Protein AF-A0A2W4LQ44-F1 (afdb_monomer)

Secondary structure (DSSP, 8-state):
-EEETTEEEEEESSSSTTTSEEEEESSSS--SSS--EEEPTT--TTTSSS--EEEEE---TTS-S--EEEEE-SSSS-EEEEEEETTEEEEEEEES-TT--EEEEEEEEETTEEEEEEEES--SSTT---EEEEEEE---TT----PPPEEEEEPPTT-------PPPPPPPPPPEEEEEE---SS-S-S-EEEEEEEE-SSS-GGG-EEEEEETTPPPEEE-SSEEE-SPPSS---EEEEEE-TT--B-SS--

pLDDT: mean 90.64, std 9.93, range [39.31, 98.62]

Solvent-accessible surface area (backbone atoms only — not comparable to full-atom values): 13888 Å² total; per-residue (Å²): 110,52,74,57,97,62,26,34,34,40,54,24,62,58,79,53,73,65,51,30,13,55,24,38,37,51,77,37,63,78,86,63,84,90,60,55,68,41,42,46,52,66,66,38,62,85,84,32,48,43,22,62,25,58,42,79,37,58,35,43,97,89,46,88,58,78,31,35,39,37,37,19,14,66,49,64,31,13,36,32,32,27,22,56,53,96,84,27,36,42,80,25,48,46,31,65,50,69,81,30,23,28,37,16,38,33,69,46,75,55,71,42,25,38,43,34,38,34,20,29,48,52,65,99,53,97,82,43,36,10,33,38,29,41,31,54,35,78,47,36,70,82,34,62,40,75,37,66,77,42,79,76,45,70,40,55,83,83,36,63,51,72,65,53,75,83,75,85,76,75,78,81,73,57,23,42,36,44,72,78,39,68,59,73,95,78,69,89,68,38,59,43,50,38,29,53,53,54,46,44,96,84,40,58,60,93,63,50,46,38,30,35,22,57,70,84,46,73,75,40,83,50,57,72,71,39,75,49,68,82,50,72,95,76,92,81,46,74,36,35,27,20,30,37,84,86,69,36,53,24,90,67,57,60

Structure (mmCIF, N/CA/C/O backbone):
data_AF-A0A2W4LQ44-F1
#
_entry.id   AF-A0A2W4LQ44-F1
#
loop_
_atom_site.group_PDB
_atom_site.id
_atom_site.type_symbol
_atom_site.label_atom_id
_atom_site.label_alt_id
_atom_site.label_comp_id
_atom_site.label_asym_id
_atom_site.label_entity_id
_atom_site.label_seq_id
_atom_site.pdbx_PDB_ins_code
_atom_site.Cartn_x
_atom_site.Cartn_y
_atom_site.Cartn_z
_atom_site.occupancy
_atom_site.B_iso_or_equiv
_atom_site.auth_seq_id
_atom_site.auth_comp_id
_atom_site.auth_asym_id
_atom_site.auth_atom_id
_atom_site.pdbx_PDB_model_num
ATOM 1 N N . MET A 1 1 ? 7.692 -9.698 -9.778 1.00 89.88 1 MET 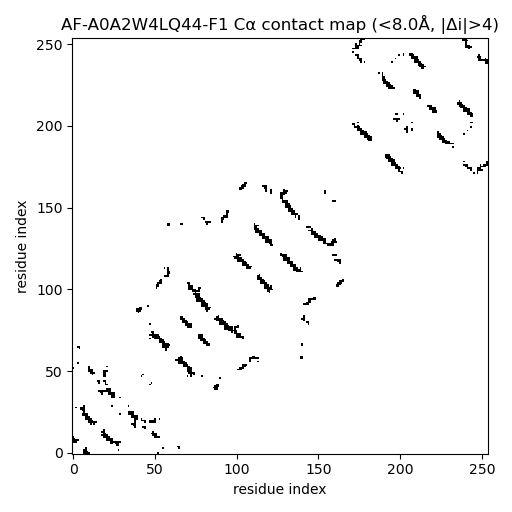A N 1
ATOM 2 C CA . MET A 1 1 ? 6.337 -10.276 -9.923 1.00 89.88 1 MET A CA 1
ATOM 3 C C . MET A 1 1 ? 5.490 -9.735 -8.795 1.00 89.88 1 MET A C 1
ATOM 5 O O . MET A 1 1 ? 5.998 -9.671 -7.683 1.00 89.88 1 MET A O 1
ATOM 9 N N . ALA A 1 2 ? 4.258 -9.336 -9.082 1.00 92.00 2 ALA A N 1
ATOM 10 C CA . ALA A 1 2 ? 3.331 -8.787 -8.099 1.00 92.00 2 ALA A CA 1
ATOM 11 C C . ALA A 1 2 ? 1.887 -8.938 -8.597 1.00 92.00 2 ALA A C 1
ATOM 13 O O . ALA A 1 2 ? 1.669 -9.112 -9.798 1.00 92.00 2 ALA A O 1
ATOM 14 N N . ILE A 1 3 ? 0.926 -8.878 -7.678 1.00 93.56 3 ILE A N 1
ATOM 15 C CA . ILE A 1 3 ? -0.506 -8.879 -7.982 1.00 93.56 3 ILE A CA 1
ATOM 16 C C . ILE A 1 3 ? -1.040 -7.482 -7.687 1.00 93.56 3 ILE A C 1
ATOM 18 O O . ILE A 1 3 ? -0.809 -6.969 -6.596 1.00 93.56 3 ILE A O 1
ATOM 22 N N . PHE A 1 4 ? -1.757 -6.897 -8.640 1.00 92.25 4 PHE A N 1
ATOM 23 C CA . PHE A 1 4 ? -2.451 -5.621 -8.478 1.00 92.25 4 PHE A CA 1
ATOM 24 C C . PHE A 1 4 ? -3.843 -5.748 -9.080 1.00 92.25 4 PHE A C 1
ATOM 26 O O . PHE A 1 4 ? -3.974 -6.329 -10.153 1.00 92.25 4 PHE A O 1
ATOM 33 N N . ASP A 1 5 ? -4.863 -5.266 -8.367 1.00 90.88 5 ASP A N 1
ATOM 34 C CA . ASP A 1 5 ? -6.270 -5.327 -8.795 1.00 90.88 5 ASP A CA 1
ATOM 35 C C . ASP A 1 5 ? -6.693 -6.717 -9.333 1.00 90.88 5 ASP A C 1
ATOM 37 O O . ASP A 1 5 ? -7.271 -6.879 -10.404 1.00 90.88 5 ASP A O 1
ATOM 41 N N . GLY A 1 6 ? -6.281 -7.779 -8.627 1.00 93.06 6 GLY A N 1
ATOM 42 C CA . GLY A 1 6 ? -6.581 -9.164 -9.008 1.00 93.06 6 GLY A CA 1
ATOM 43 C C . GLY A 1 6 ? -5.868 -9.689 -10.266 1.00 93.06 6 GLY A C 1
ATOM 44 O O . GLY A 1 6 ? -6.149 -10.810 -10.681 1.00 93.06 6 GLY A O 1
ATOM 45 N N . GLN A 1 7 ? -4.933 -8.948 -10.864 1.00 96.06 7 GLN A N 1
ATOM 46 C CA . GLN A 1 7 ? -4.135 -9.366 -12.023 1.00 96.06 7 GLN A CA 1
ATOM 47 C C . GLN A 1 7 ? -2.687 -9.685 -11.624 1.00 96.06 7 GLN A C 1
ATOM 49 O O . GLN A 1 7 ? -2.046 -8.929 -10.894 1.00 96.06 7 GLN A O 1
ATOM 54 N N . LEU A 1 8 ? -2.137 -10.795 -12.134 1.00 96.50 8 LEU A N 1
ATOM 55 C CA . LEU A 1 8 ? -0.714 -11.121 -11.983 1.00 96.50 8 LEU A CA 1
ATOM 56 C C . LEU A 1 8 ? 0.147 -10.380 -13.016 1.00 96.50 8 LEU A C 1
ATOM 58 O O . LEU A 1 8 ? -0.095 -10.490 -14.220 1.00 96.50 8 LEU A O 1
ATOM 62 N N . TYR A 1 9 ? 1.207 -9.720 -12.550 1.00 95.69 9 TYR A N 1
ATOM 63 C CA . TYR A 1 9 ? 2.194 -9.040 -13.386 1.00 95.69 9 TYR A CA 1
ATOM 64 C C . TYR A 1 9 ? 3.616 -9.549 -13.133 1.00 95.69 9 TYR A C 1
ATOM 66 O O . TYR A 1 9 ? 4.006 -9.886 -12.007 1.00 95.69 9 TYR A O 1
ATOM 74 N N . VAL A 1 10 ? 4.440 -9.541 -14.179 1.00 94.06 10 VAL A N 1
ATOM 75 C CA . VAL A 1 10 ? 5.857 -9.930 -14.146 1.00 94.06 10 VAL A CA 1
ATOM 76 C C . VAL A 1 10 ? 6.724 -8.901 -14.865 1.00 94.06 10 VAL A C 1
ATOM 78 O O . VAL A 1 10 ? 6.275 -8.236 -15.794 1.00 94.06 10 VAL A O 1
ATOM 81 N N . SER A 1 11 ? 7.982 -8.786 -14.448 1.00 92.00 11 SER A N 1
ATOM 82 C CA . SER A 1 11 ? 9.002 -7.994 -15.136 1.00 92.00 11 SER A CA 1
ATOM 83 C C . SER A 1 11 ? 10.071 -8.901 -15.736 1.00 92.00 11 SER A C 1
ATOM 85 O O . SER A 1 11 ? 10.355 -9.966 -15.186 1.00 92.00 11 SER A O 1
ATOM 87 N N . SER A 1 12 ? 10.664 -8.472 -16.848 1.00 87.00 12 SER A N 1
ATOM 88 C CA . SER A 1 12 ? 11.835 -9.108 -17.455 1.00 87.00 12 SER A CA 1
ATOM 89 C C . SER A 1 12 ? 12.803 -8.054 -17.990 1.00 87.00 12 SER A C 1
ATOM 91 O O . SER A 1 12 ? 12.402 -7.128 -18.697 1.00 87.00 12 SER A O 1
ATOM 93 N N . ASP A 1 13 ? 14.090 -8.235 -17.707 1.00 80.81 13 ASP A N 1
ATOM 94 C CA . ASP A 1 13 ? 15.213 -7.490 -18.289 1.00 80.81 13 ASP A CA 1
ATOM 95 C C . ASP A 1 13 ? 15.779 -8.182 -19.548 1.00 80.81 13 ASP A C 1
ATOM 97 O O . ASP A 1 13 ? 16.642 -7.641 -20.240 1.00 80.81 13 ASP A O 1
ATOM 101 N N . ARG A 1 14 ? 15.291 -9.385 -19.882 1.00 75.50 14 ARG A N 1
ATOM 102 C CA . ARG A 1 14 ? 15.732 -10.185 -21.036 1.00 75.50 14 ARG A CA 1
ATOM 103 C C . ARG A 1 14 ? 14.637 -10.323 -22.093 1.00 75.50 14 ARG A C 1
ATOM 105 O O . ARG A 1 14 ? 13.447 -10.348 -21.783 1.00 75.50 14 ARG A O 1
ATOM 112 N N . GLY A 1 15 ? 15.068 -10.501 -23.344 1.00 71.56 15 GLY A N 1
ATOM 113 C CA . GLY A 1 15 ? 14.202 -10.748 -24.501 1.00 71.56 15 GLY A CA 1
ATOM 114 C C . GLY A 1 15 ? 14.145 -9.577 -25.484 1.00 71.56 15 GLY A C 1
ATOM 115 O O . GLY A 1 15 ? 14.979 -8.675 -25.441 1.00 71.56 15 GLY A O 1
ATOM 116 N N . THR A 1 16 ? 13.170 -9.629 -26.393 1.00 68.19 16 THR A N 1
ATOM 117 C CA . THR A 1 16 ? 12.793 -8.539 -27.312 1.00 68.19 16 THR A CA 1
ATOM 118 C C . THR A 1 16 ? 11.504 -7.866 -26.825 1.00 68.19 16 THR A C 1
ATOM 120 O O . THR A 1 16 ? 10.914 -8.312 -25.835 1.00 68.19 16 THR A O 1
ATOM 123 N N . ASN A 1 17 ? 11.026 -6.847 -27.551 1.00 65.50 17 ASN A N 1
ATOM 124 C CA . ASN A 1 17 ? 9.779 -6.108 -27.296 1.00 65.50 17 ASN A CA 1
ATOM 125 C C . ASN A 1 17 ? 8.528 -6.942 -26.918 1.00 65.50 17 ASN A C 1
ATOM 127 O O . ASN A 1 17 ? 7.566 -6.357 -26.432 1.00 65.50 17 ASN A O 1
ATOM 131 N N . ALA A 1 18 ? 8.508 -8.262 -27.140 1.00 70.50 18 ALA A N 1
ATOM 132 C CA . ALA A 1 18 ? 7.403 -9.141 -26.752 1.00 70.50 18 ALA A CA 1
ATOM 133 C C . ALA A 1 18 ? 7.326 -9.437 -25.238 1.00 70.50 18 ALA A C 1
ATOM 135 O O . ALA A 1 18 ? 6.228 -9.649 -24.736 1.00 70.50 18 ALA A O 1
ATOM 136 N N . PHE A 1 19 ? 8.462 -9.458 -24.524 1.00 76.19 19 PHE A N 1
ATOM 137 C CA . PHE A 1 19 ? 8.518 -9.861 -23.105 1.00 76.19 19 PHE A CA 1
ATOM 138 C C . PHE A 1 19 ? 9.399 -8.967 -22.227 1.00 76.19 19 PHE A C 1
ATOM 140 O O . PHE A 1 19 ? 9.279 -9.008 -21.002 1.00 76.19 19 PHE A O 1
ATOM 147 N N . LYS A 1 20 ? 10.298 -8.170 -22.822 1.00 84.69 20 LYS A N 1
ATOM 148 C CA . LYS A 1 20 ? 11.123 -7.210 -22.078 1.00 84.69 20 LYS A CA 1
ATOM 149 C C . LYS A 1 20 ? 10.220 -6.119 -21.492 1.00 84.69 20 LYS A C 1
ATOM 151 O O . LYS A 1 20 ? 9.348 -5.615 -22.193 1.00 84.69 20 LYS A O 1
ATOM 156 N N . GLY A 1 21 ? 10.408 -5.746 -20.230 1.00 89.38 21 GLY A N 1
ATOM 157 C CA . GLY A 1 21 ? 9.568 -4.758 -19.543 1.00 89.38 21 GLY A CA 1
ATOM 158 C C . GLY A 1 21 ? 8.611 -5.369 -18.520 1.00 89.38 21 GLY A C 1
ATOM 159 O O . GLY A 1 21 ? 8.871 -6.446 -17.984 1.00 89.38 21 GLY A O 1
ATOM 160 N N . VAL A 1 22 ? 7.507 -4.668 -18.243 1.00 94.12 22 VAL A N 1
ATOM 161 C CA . VAL A 1 22 ? 6.412 -5.134 -17.375 1.00 94.12 22 VAL A CA 1
ATOM 162 C C . VAL A 1 22 ? 5.312 -5.766 -18.226 1.00 94.12 22 VAL A C 1
ATOM 164 O O . VAL A 1 22 ? 4.917 -5.222 -19.260 1.00 94.12 22 VAL A O 1
ATOM 167 N N . ASN A 1 23 ? 4.820 -6.921 -17.787 1.00 93.88 23 ASN A N 1
ATOM 168 C CA . ASN A 1 23 ? 3.892 -7.755 -18.534 1.00 93.88 23 ASN A CA 1
ATOM 169 C C . ASN A 1 23 ? 2.762 -8.265 -17.633 1.00 93.88 23 ASN A C 1
ATOM 171 O O . ASN A 1 23 ? 3.010 -8.624 -16.481 1.00 93.88 23 ASN A O 1
ATOM 175 N N . ALA A 1 24 ? 1.550 -8.361 -18.174 1.00 94.75 24 ALA A N 1
ATOM 176 C CA . ALA A 1 24 ? 0.444 -9.102 -17.575 1.00 94.75 24 ALA A CA 1
ATOM 177 C C . ALA A 1 24 ? 0.557 -10.594 -17.925 1.00 94.75 24 ALA A C 1
ATOM 179 O O . ALA A 1 24 ? 0.964 -10.947 -19.034 1.00 94.75 24 ALA A O 1
ATOM 180 N N . VAL A 1 25 ? 0.196 -11.465 -16.983 1.00 95.56 25 VAL A N 1
ATOM 181 C CA . VAL A 1 25 ? 0.138 -12.919 -17.185 1.00 95.56 25 VAL A CA 1
ATOM 182 C C . VAL A 1 25 ? -1.324 -13.349 -17.254 1.00 95.56 25 VAL A C 1
ATOM 184 O O . VAL A 1 25 ? -2.026 -13.325 -16.245 1.00 95.56 25 VAL A O 1
ATOM 187 N N . GLY A 1 26 ? -1.783 -13.753 -18.437 1.00 94.06 26 GLY A N 1
ATOM 188 C CA . GLY A 1 26 ? -3.176 -14.112 -18.680 1.00 94.06 26 GLY A CA 1
ATOM 189 C C . GLY A 1 26 ? -4.131 -12.941 -18.434 1.00 94.06 26 GLY A C 1
ATOM 190 O O . GLY A 1 26 ? -3.797 -11.789 -18.707 1.00 94.06 26 GLY A O 1
ATOM 191 N N . ILE A 1 27 ? -5.320 -13.265 -17.927 1.00 92.94 27 ILE A N 1
ATOM 192 C CA . ILE A 1 27 ? -6.327 -12.310 -17.452 1.00 92.94 27 ILE A CA 1
ATOM 193 C C . ILE A 1 27 ? -6.671 -12.692 -16.007 1.00 92.94 27 ILE A C 1
ATOM 195 O O . ILE A 1 27 ? -7.051 -13.834 -15.748 1.00 92.94 27 ILE A O 1
ATOM 199 N N . GLY A 1 28 ? -6.542 -11.748 -15.078 1.00 93.12 28 GLY A N 1
ATOM 200 C CA . GLY A 1 28 ? -6.730 -11.960 -13.645 1.00 93.12 28 GLY A CA 1
ATOM 201 C C . GLY A 1 28 ? -5.610 -12.787 -13.002 1.00 93.12 28 GLY A C 1
ATOM 202 O O . GLY A 1 28 ? -4.444 -12.714 -13.400 1.00 93.12 28 GLY A O 1
ATOM 203 N N . LEU A 1 29 ? -5.965 -13.573 -11.982 1.00 94.00 29 LEU A N 1
ATOM 204 C CA . LEU A 1 29 ? -5.057 -14.517 -11.335 1.00 94.00 29 LEU A CA 1
ATOM 205 C C . LEU A 1 29 ? -5.019 -15.839 -12.114 1.00 94.00 29 LEU A C 1
ATOM 207 O O . LEU A 1 29 ? -6.048 -16.514 -12.215 1.00 94.00 29 LEU A O 1
ATOM 211 N N . PRO A 1 30 ? -3.847 -16.261 -12.622 1.00 93.12 30 PRO A N 1
ATOM 212 C CA . PRO A 1 30 ? -3.692 -17.560 -13.262 1.00 93.12 30 PRO A CA 1
ATOM 213 C C . PRO A 1 30 ? -4.119 -18.718 -12.355 1.00 93.12 30 PRO A C 1
ATOM 215 O O . PRO A 1 30 ? -3.536 -18.937 -11.296 1.00 93.12 30 PRO A O 1
ATOM 218 N N . THR A 1 31 ? -5.103 -19.497 -12.798 1.00 94.69 31 THR A N 1
ATOM 219 C CA . THR A 1 31 ? -5.532 -20.745 -12.135 1.00 94.69 31 THR A CA 1
ATOM 220 C C . THR A 1 31 ? -5.252 -21.988 -12.976 1.00 94.69 31 THR A C 1
ATOM 222 O O . THR A 1 31 ? -5.358 -23.110 -12.483 1.00 94.69 31 THR A O 1
ATOM 225 N N . THR A 1 32 ? -4.853 -21.802 -14.235 1.00 94.56 32 THR A N 1
ATOM 226 C CA . THR A 1 32 ? -4.474 -22.871 -15.158 1.00 94.56 32 THR A CA 1
ATOM 227 C C . THR A 1 32 ? -3.080 -22.618 -15.745 1.00 94.56 32 THR A C 1
ATOM 229 O O . THR A 1 32 ? -2.658 -21.460 -15.840 1.00 94.56 32 THR A O 1
ATOM 232 N N . PRO A 1 33 ? -2.343 -23.678 -16.131 1.00 95.44 33 PRO A N 1
ATOM 233 C CA . PRO A 1 33 ? -1.047 -23.550 -16.800 1.00 95.44 33 PRO A CA 1
ATOM 234 C C . PRO A 1 33 ? -1.113 -22.787 -18.134 1.00 95.44 33 PRO A C 1
ATOM 236 O O . PRO A 1 33 ? -2.194 -22.496 -18.643 1.00 95.44 33 PRO A O 1
ATOM 239 N N . ASP A 1 34 ? 0.063 -22.500 -18.700 1.00 94.25 34 ASP A N 1
ATOM 240 C CA . ASP A 1 34 ? 0.251 -21.970 -20.061 1.00 94.25 34 ASP A CA 1
ATOM 241 C C . ASP A 1 34 ? -0.452 -20.632 -20.348 1.00 94.25 34 ASP A C 1
ATOM 243 O O . ASP A 1 34 ? -0.880 -20.353 -21.470 1.00 94.25 34 ASP A O 1
ATOM 247 N N . GLN A 1 35 ? -0.543 -19.770 -19.330 1.00 95.06 35 GLN A N 1
ATOM 248 C CA . GLN A 1 35 ? -1.058 -18.417 -19.515 1.00 95.06 35 GLN A CA 1
ATOM 249 C C . GLN A 1 35 ? -0.176 -17.612 -20.480 1.00 95.06 35 GLN A C 1
ATOM 251 O O . GLN A 1 35 ? 1.052 -17.610 -20.335 1.00 95.06 35 GLN A O 1
ATOM 256 N N . PRO A 1 36 ? -0.776 -16.874 -21.428 1.00 92.69 36 PRO A N 1
ATOM 257 C CA . PRO A 1 36 ? -0.023 -15.967 -22.279 1.00 92.69 36 PRO A CA 1
ATOM 258 C C . PRO A 1 36 ? 0.573 -14.823 -21.450 1.00 92.69 36 PRO A C 1
ATOM 260 O O . PRO A 1 36 ? 0.013 -14.419 -20.433 1.00 92.69 36 PRO A O 1
ATOM 263 N N . ILE A 1 37 ? 1.698 -14.274 -21.900 1.00 90.81 37 ILE A N 1
ATOM 264 C CA . ILE A 1 37 ? 2.333 -13.109 -21.278 1.00 90.81 37 ILE A CA 1
ATOM 265 C C . ILE A 1 37 ? 2.257 -11.955 -22.270 1.00 90.81 37 ILE A C 1
ATOM 267 O O . ILE A 1 37 ? 2.701 -12.092 -23.411 1.00 90.81 37 ILE A O 1
ATOM 271 N N . PHE A 1 38 ? 1.698 -10.829 -21.834 1.00 90.06 38 PHE A N 1
ATOM 272 C CA . PHE A 1 38 ? 1.508 -9.646 -22.665 1.00 90.06 38 PHE A CA 1
ATOM 273 C C . PHE A 1 38 ? 2.234 -8.456 -22.064 1.00 90.06 38 PHE A C 1
ATOM 275 O O . PHE A 1 38 ? 1.922 -8.036 -20.947 1.00 90.06 38 PHE A O 1
ATOM 282 N N . ARG A 1 39 ? 3.164 -7.870 -22.818 1.00 91.31 39 ARG A N 1
ATOM 283 C CA . ARG A 1 39 ? 3.750 -6.583 -22.451 1.00 91.31 39 ARG A CA 1
ATOM 284 C C . ARG A 1 39 ? 2.658 -5.525 -22.341 1.00 91.31 39 ARG A C 1
ATOM 286 O O . ARG A 1 39 ? 1.768 -5.457 -23.190 1.00 91.31 39 ARG A O 1
ATOM 293 N N . LEU A 1 40 ? 2.748 -4.687 -21.310 1.00 93.81 40 LEU A N 1
ATOM 294 C CA . LEU A 1 40 ? 1.812 -3.582 -21.145 1.00 93.81 40 LEU A CA 1
ATOM 295 C C . LEU A 1 40 ? 1.877 -2.621 -22.354 1.00 93.81 40 LEU A C 1
ATOM 297 O O . LEU A 1 40 ? 2.981 -2.251 -22.771 1.00 93.81 40 LEU A O 1
ATOM 301 N N . PRO A 1 41 ? 0.728 -2.205 -22.927 1.00 93.69 41 PRO A N 1
ATOM 302 C CA . PRO A 1 41 ? 0.700 -1.343 -24.110 1.00 93.69 41 PRO A CA 1
ATOM 303 C C . PRO A 1 41 ? 1.466 -0.034 -23.896 1.00 93.69 41 PRO A C 1
ATOM 305 O O . PRO A 1 41 ? 1.308 0.604 -22.864 1.00 93.69 41 PRO A O 1
ATOM 308 N N . GLY A 1 42 ? 2.275 0.396 -24.867 1.00 92.12 42 GLY A N 1
ATOM 309 C CA . GLY A 1 42 ? 3.062 1.640 -24.782 1.00 92.12 42 GLY A CA 1
ATOM 310 C C . GLY A 1 42 ? 4.460 1.486 -24.181 1.00 92.12 42 GLY A C 1
ATOM 311 O O . GLY A 1 42 ? 5.326 2.338 -24.406 1.00 92.12 42 GLY A O 1
ATOM 312 N N . LEU A 1 43 ? 4.739 0.370 -23.501 1.00 90.94 43 LEU A N 1
ATOM 313 C CA . LEU A 1 43 ? 6.105 0.039 -23.112 1.00 90.94 43 LEU A CA 1
ATOM 314 C C . LEU A 1 43 ? 6.912 -0.404 -24.341 1.00 90.94 43 LEU A C 1
ATOM 316 O O . LEU A 1 43 ? 6.462 -1.202 -25.162 1.00 90.94 43 LEU A O 1
ATOM 320 N N . THR A 1 44 ? 8.132 0.110 -24.451 1.00 88.25 44 THR A N 1
ATOM 321 C CA . THR A 1 44 ? 9.086 -0.161 -25.531 1.00 88.25 44 THR A CA 1
ATOM 322 C C . THR A 1 44 ? 10.467 -0.413 -24.949 1.00 88.25 44 THR A C 1
ATOM 324 O O . THR A 1 44 ? 10.775 0.008 -23.833 1.00 88.25 44 THR A O 1
ATOM 327 N N . ASP A 1 45 ? 11.340 -1.076 -25.700 1.00 83.06 45 ASP A N 1
ATOM 328 C CA . ASP A 1 45 ? 12.726 -1.295 -25.265 1.00 83.06 45 ASP A CA 1
ATOM 329 C C . ASP A 1 45 ? 13.491 0.022 -25.018 1.00 83.06 45 ASP A C 1
ATOM 331 O O . ASP A 1 45 ? 14.507 0.011 -24.333 1.00 83.06 45 ASP A O 1
ATOM 335 N N . ALA A 1 46 ? 13.001 1.157 -25.533 1.00 82.25 46 ALA A N 1
ATOM 336 C CA . ALA A 1 46 ? 13.594 2.475 -25.316 1.00 82.25 46 ALA A CA 1
ATOM 337 C C . ALA A 1 46 ? 13.155 3.136 -23.999 1.00 82.25 46 ALA A C 1
ATOM 339 O O . ALA A 1 46 ? 13.973 3.766 -23.336 1.00 82.25 46 ALA A O 1
ATOM 340 N N . ASN A 1 47 ? 11.877 3.020 -23.621 1.00 83.06 47 ASN A N 1
ATOM 341 C CA . ASN A 1 47 ? 11.345 3.671 -22.415 1.00 83.06 47 ASN A CA 1
ATOM 342 C C . ASN A 1 47 ? 11.339 2.755 -21.182 1.00 83.06 47 ASN A C 1
ATOM 344 O O . ASN A 1 47 ? 11.234 3.239 -20.063 1.00 83.06 47 ASN A O 1
ATOM 348 N N . SER A 1 48 ? 11.476 1.445 -21.380 1.00 78.56 48 SER A N 1
ATOM 349 C CA . SER A 1 48 ? 11.516 0.430 -20.330 1.00 78.56 48 SER A CA 1
ATOM 350 C C . SER A 1 48 ? 12.566 -0.627 -20.702 1.00 78.56 48 SER A C 1
ATOM 352 O O . SER A 1 48 ? 12.217 -1.781 -20.970 1.00 78.56 48 SER A O 1
ATOM 354 N N . PRO A 1 49 ? 13.856 -0.236 -20.798 1.00 67.75 49 PRO A N 1
ATOM 355 C CA . PRO A 1 49 ? 14.903 -1.131 -21.260 1.00 67.75 49 PRO A CA 1
ATOM 356 C C . PRO A 1 49 ? 15.114 -2.267 -20.261 1.00 67.75 49 PRO A C 1
ATOM 358 O O . PRO A 1 49 ? 14.937 -3.412 -20.644 1.00 67.75 49 PRO A O 1
ATOM 361 N N . ASP A 1 50 ? 15.414 -2.001 -18.990 1.00 76.94 50 ASP A N 1
ATOM 362 C CA . ASP A 1 50 ? 15.918 -3.037 -18.074 1.00 76.94 50 ASP A CA 1
ATOM 363 C C . ASP A 1 50 ? 15.071 -3.103 -16.800 1.00 76.94 50 ASP A C 1
ATOM 365 O O . ASP A 1 50 ? 15.451 -2.620 -15.741 1.00 76.94 50 ASP A O 1
ATOM 369 N N . SER A 1 51 ? 13.861 -3.655 -16.913 1.00 85.75 51 SER A N 1
ATOM 370 C CA . SER A 1 51 ? 12.893 -3.671 -15.807 1.00 85.75 51 SER A CA 1
ATOM 371 C C . SER A 1 51 ? 13.238 -4.725 -14.754 1.00 85.75 51 SER A C 1
ATOM 373 O O . SER A 1 51 ? 12.980 -5.912 -14.956 1.00 85.75 51 SER A O 1
ATOM 375 N N . PHE A 1 52 ? 13.755 -4.298 -13.600 1.00 87.94 52 PHE A N 1
ATOM 376 C CA . PHE A 1 52 ? 14.064 -5.193 -12.477 1.00 87.94 52 PHE A CA 1
ATOM 377 C C . PHE A 1 52 ? 12.872 -5.383 -11.545 1.00 87.94 52 PHE A C 1
ATOM 379 O O . PHE A 1 52 ? 12.494 -6.514 -11.236 1.00 87.94 52 PHE A O 1
ATOM 386 N N . SER A 1 53 ? 12.250 -4.283 -11.129 1.00 91.81 53 SER A N 1
ATOM 387 C CA . SER A 1 53 ? 11.040 -4.293 -10.309 1.00 91.81 53 SER A CA 1
ATOM 388 C C . SER A 1 53 ? 10.100 -3.193 -10.761 1.00 91.81 53 SER A C 1
ATOM 390 O O . SER A 1 53 ? 10.496 -2.254 -11.452 1.00 91.81 53 SER A O 1
ATOM 392 N N . PHE A 1 54 ? 8.844 -3.318 -10.369 1.00 95.69 54 PHE A N 1
ATOM 393 C CA . PHE A 1 54 ? 7.814 -2.353 -10.689 1.00 95.69 54 PHE A CA 1
ATOM 394 C C . PHE A 1 54 ? 6.852 -2.193 -9.518 1.00 95.69 54 PHE A C 1
ATOM 396 O O . PHE A 1 54 ? 6.731 -3.082 -8.676 1.00 95.69 54 PHE A O 1
ATOM 403 N N . PHE A 1 55 ? 6.166 -1.059 -9.495 1.00 97.50 55 PHE A N 1
ATOM 404 C CA . PHE A 1 55 ? 5.055 -0.789 -8.599 1.00 97.50 55 PHE A CA 1
ATOM 405 C C . PHE A 1 55 ? 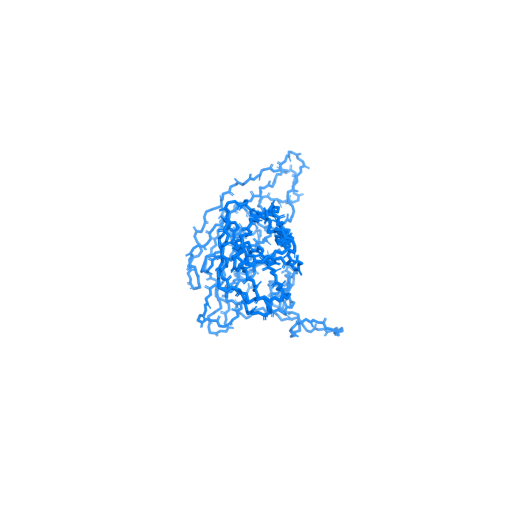3.919 -0.189 -9.419 1.00 97.50 55 PHE A C 1
ATOM 407 O O . PHE A 1 55 ? 4.148 0.721 -10.212 1.00 97.50 55 PHE A O 1
ATOM 414 N N . LEU A 1 56 ? 2.723 -0.735 -9.256 1.00 97.62 56 LEU A N 1
ATOM 415 C CA . LEU A 1 56 ? 1.509 -0.256 -9.897 1.00 97.62 56 LEU A CA 1
ATOM 416 C C . LEU A 1 56 ? 0.649 0.433 -8.838 1.00 97.62 56 LEU A C 1
ATOM 418 O O . LEU A 1 56 ? 0.609 -0.003 -7.689 1.00 97.62 56 LEU A O 1
ATOM 422 N N . ALA A 1 57 ? -0.013 1.510 -9.227 1.00 96.94 57 ALA A N 1
ATOM 423 C CA . ALA A 1 57 ? -0.860 2.310 -8.364 1.00 96.94 57 ALA A CA 1
ATOM 424 C C . ALA A 1 57 ? -2.119 2.729 -9.121 1.00 96.94 57 ALA A C 1
ATOM 426 O O . ALA A 1 57 ? -2.083 2.902 -10.340 1.00 96.94 57 ALA A O 1
ATOM 427 N N . ASP A 1 58 ? -3.204 2.885 -8.377 1.00 96.38 58 ASP A N 1
ATOM 428 C CA . ASP A 1 58 ? -4.383 3.636 -8.786 1.00 96.38 58 ASP A CA 1
ATOM 429 C C . ASP A 1 58 ? -4.335 4.957 -8.014 1.00 96.38 58 ASP A C 1
ATOM 431 O O . ASP A 1 58 ? -4.384 4.943 -6.784 1.00 96.38 58 ASP A O 1
ATOM 435 N N . VAL A 1 59 ? -4.091 6.066 -8.714 1.00 96.38 59 VAL A N 1
ATOM 436 C CA . VAL A 1 59 ? -3.930 7.403 -8.111 1.00 96.38 59 VAL A CA 1
ATOM 437 C C . VAL A 1 59 ? -4.995 8.391 -8.592 1.00 96.38 59 VAL A C 1
ATOM 439 O O . VAL A 1 59 ? -4.868 9.596 -8.352 1.00 96.38 59 VAL A O 1
ATOM 442 N N . SER A 1 60 ? -6.010 7.919 -9.321 1.00 95.56 60 SER A N 1
ATOM 443 C CA . SER A 1 60 ? -7.039 8.768 -9.919 1.00 95.56 60 SER A CA 1
ATOM 444 C C . SER A 1 60 ? -8.392 8.074 -9.963 1.00 95.56 60 SER A C 1
ATOM 446 O O . SER A 1 60 ? -8.656 7.259 -10.840 1.00 95.56 60 SER A O 1
ATOM 448 N N . ASP A 1 61 ? -9.335 8.576 -9.169 1.00 91.81 61 ASP A N 1
ATOM 449 C CA . ASP A 1 61 ? -10.735 8.125 -9.194 1.00 91.81 61 ASP A CA 1
ATOM 450 C C . ASP A 1 61 ? -11.432 8.333 -10.557 1.00 91.81 61 ASP A C 1
ATOM 452 O O . ASP A 1 61 ? -12.510 7.794 -10.817 1.00 91.81 61 ASP A O 1
ATOM 456 N N . PHE A 1 62 ? -10.842 9.140 -11.448 1.00 91.94 62 PHE A N 1
ATOM 457 C CA . PHE A 1 62 ? -11.363 9.384 -12.795 1.00 91.94 62 PHE A CA 1
ATOM 458 C C . PHE A 1 62 ? -10.934 8.327 -13.818 1.00 91.94 62 PHE A C 1
ATOM 460 O O . PHE A 1 62 ? -11.510 8.276 -14.909 1.00 91.94 62 PHE A O 1
ATOM 467 N N . VAL A 1 63 ? -9.918 7.517 -13.508 1.00 92.31 63 VAL A N 1
ATOM 468 C CA . VAL A 1 63 ? -9.403 6.465 -14.388 1.00 92.31 63 VAL A CA 1
ATOM 469 C C . VAL A 1 63 ? -9.610 5.133 -13.674 1.00 92.31 63 VAL A C 1
ATOM 471 O O . VAL A 1 63 ? -8.881 4.842 -12.742 1.00 92.31 63 VAL A O 1
ATOM 474 N N . PRO A 1 64 ? -10.603 4.320 -14.076 1.00 90.31 64 PRO A N 1
ATOM 475 C CA . PRO A 1 64 ? -10.894 3.083 -13.365 1.00 90.31 64 PRO A CA 1
ATOM 476 C C . PRO A 1 64 ? -9.701 2.121 -13.330 1.00 90.31 64 PRO A C 1
ATOM 478 O O . PRO A 1 64 ? -9.200 1.716 -14.385 1.00 90.31 64 PRO A O 1
ATOM 481 N N . GLY A 1 65 ? -9.336 1.695 -12.121 1.00 91.69 65 GLY A N 1
ATOM 482 C CA . GLY A 1 65 ? -8.293 0.710 -11.871 1.00 91.69 65 GLY A CA 1
ATOM 483 C C . GLY A 1 65 ? -6.885 1.294 -11.954 1.00 91.69 65 GLY A C 1
ATOM 484 O O . GLY A 1 65 ? -6.667 2.497 -12.008 1.00 91.69 65 GLY A O 1
ATOM 485 N N . ILE A 1 66 ? -5.897 0.403 -11.979 1.00 95.75 66 ILE A N 1
ATOM 486 C CA . ILE A 1 66 ? -4.481 0.777 -11.977 1.00 95.75 66 ILE A CA 1
ATOM 487 C C . ILE A 1 66 ? -4.137 1.697 -13.158 1.00 95.75 66 ILE A C 1
ATOM 489 O O . ILE A 1 66 ? -4.247 1.313 -14.326 1.00 95.75 66 ILE A O 1
ATOM 493 N N . ASP A 1 67 ? -3.614 2.879 -12.847 1.00 96.81 67 ASP A N 1
ATOM 494 C CA . ASP A 1 67 ? -3.435 3.963 -13.808 1.00 96.81 67 ASP A CA 1
ATOM 495 C C . ASP A 1 67 ? -2.020 4.564 -13.812 1.00 96.81 67 ASP A C 1
ATOM 497 O O . ASP A 1 67 ? -1.680 5.366 -14.688 1.00 96.81 67 ASP A O 1
ATOM 501 N N . THR A 1 68 ? -1.178 4.154 -12.862 1.00 97.88 68 THR A N 1
ATOM 502 C CA . THR A 1 68 ? 0.185 4.648 -12.676 1.00 97.88 68 THR A CA 1
ATOM 503 C C . THR A 1 68 ? 1.148 3.485 -12.457 1.00 97.88 68 THR A C 1
ATOM 505 O O . THR A 1 68 ? 0.870 2.539 -11.726 1.00 97.88 68 THR A O 1
ATOM 508 N N . LEU A 1 69 ? 2.306 3.543 -13.115 1.00 97.69 69 LEU A N 1
ATOM 509 C CA . LEU A 1 69 ? 3.329 2.502 -13.095 1.00 97.69 69 LEU A CA 1
ATOM 510 C C . LEU A 1 69 ? 4.693 3.135 -12.833 1.00 97.69 69 LEU A C 1
ATOM 512 O O . LEU A 1 69 ? 5.109 4.043 -13.545 1.00 97.69 69 LEU A O 1
ATOM 516 N N . TYR A 1 70 ? 5.434 2.590 -11.879 1.00 96.81 70 TYR A N 1
ATOM 517 C CA . TYR A 1 70 ? 6.836 2.913 -11.647 1.00 96.81 70 TYR A CA 1
ATOM 518 C C . TYR A 1 70 ? 7.696 1.704 -11.974 1.00 96.81 70 TYR A C 1
ATOM 520 O O . TYR A 1 70 ? 7.380 0.589 -11.563 1.00 96.81 70 TYR A O 1
ATOM 528 N N . VAL A 1 71 ? 8.793 1.918 -12.695 1.00 94.56 71 VAL A N 1
ATOM 529 C CA . VAL A 1 71 ? 9.703 0.856 -13.133 1.00 94.56 71 VAL A CA 1
ATOM 530 C C . VAL A 1 71 ? 11.120 1.179 -12.692 1.00 94.56 71 VAL A C 1
ATOM 532 O O . VAL A 1 71 ? 11.707 2.166 -13.135 1.00 94.56 71 VAL A O 1
ATOM 535 N N . ALA A 1 72 ? 11.676 0.315 -11.846 1.00 92.25 72 ALA A N 1
ATOM 536 C CA . ALA A 1 72 ? 13.079 0.333 -11.465 1.00 92.25 72 ALA A CA 1
ATOM 537 C C . ALA A 1 72 ? 13.931 -0.351 -12.544 1.00 92.25 72 ALA A C 1
ATOM 539 O O . ALA A 1 72 ? 13.639 -1.479 -12.956 1.00 92.25 72 ALA A O 1
ATOM 540 N N . ASN A 1 73 ? 14.986 0.332 -12.976 1.00 84.69 73 ASN A N 1
ATOM 541 C CA . ASN A 1 73 ? 15.951 -0.107 -13.972 1.00 84.69 73 ASN A CA 1
ATOM 542 C C . ASN A 1 73 ? 17.4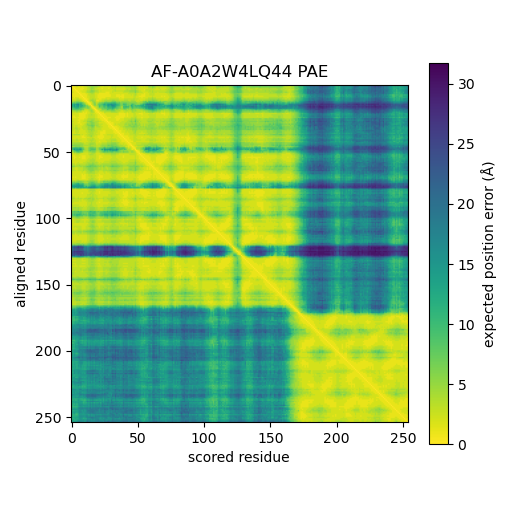01 0.237 -13.566 1.00 84.69 73 ASN A C 1
ATOM 544 O O . ASN A 1 73 ? 17.628 0.794 -12.494 1.00 84.69 73 ASN A O 1
ATOM 548 N N . ASP A 1 74 ? 18.405 -0.134 -14.364 1.00 80.19 74 ASP A N 1
ATOM 549 C CA . ASP A 1 74 ? 19.820 0.202 -14.111 1.00 80.19 74 ASP A CA 1
ATOM 550 C C . ASP A 1 74 ? 20.474 1.085 -15.188 1.00 80.19 74 ASP A C 1
ATOM 552 O O . ASP A 1 74 ? 21.694 1.262 -15.189 1.00 80.19 74 ASP A O 1
ATOM 556 N N . SER A 1 75 ? 19.657 1.702 -16.046 1.00 73.31 75 SER A N 1
ATOM 557 C CA . SER A 1 75 ? 20.068 2.732 -17.005 1.00 73.31 75 SER A CA 1
ATOM 558 C C . SER A 1 75 ? 20.085 4.135 -16.363 1.00 73.31 75 SER A C 1
ATOM 560 O O . SER A 1 75 ? 19.453 4.352 -15.335 1.00 73.31 75 SER A O 1
ATOM 562 N N . PRO A 1 76 ? 20.771 5.138 -16.941 1.00 62.38 76 PRO A N 1
ATOM 563 C CA . PRO A 1 76 ? 20.730 6.513 -16.431 1.00 62.38 76 PRO A CA 1
ATOM 564 C C . PRO A 1 76 ? 19.293 7.037 -16.235 1.00 62.38 76 PRO A C 1
ATOM 566 O O . PRO A 1 76 ? 18.498 6.982 -17.170 1.00 62.38 76 PRO A O 1
ATOM 569 N N . GLY A 1 77 ? 18.963 7.571 -15.050 1.00 64.44 77 GLY A N 1
ATOM 570 C CA . GLY A 1 77 ? 17.581 7.974 -14.721 1.00 64.44 77 GLY A CA 1
ATOM 571 C C . GLY A 1 77 ? 16.694 6.776 -14.359 1.00 64.44 77 GLY A C 1
ATOM 572 O O . GLY A 1 77 ? 15.593 6.601 -14.878 1.00 64.44 77 GLY A O 1
ATOM 573 N N . ALA A 1 78 ? 17.207 5.905 -13.494 1.00 78.62 78 ALA A N 1
ATOM 574 C CA . ALA A 1 78 ? 16.801 4.508 -13.456 1.00 78.62 78 ALA A CA 1
ATOM 575 C C . ALA A 1 78 ? 15.464 4.185 -12.761 1.00 78.62 78 ALA A C 1
ATOM 577 O O . ALA A 1 78 ? 15.152 3.018 -12.543 1.00 78.62 78 ALA A O 1
ATOM 578 N N . LEU A 1 79 ? 14.660 5.183 -12.395 1.00 91.38 79 LEU A N 1
ATOM 579 C CA . LEU A 1 79 ? 13.298 4.973 -11.909 1.00 91.38 79 LEU A CA 1
ATOM 580 C C . LEU A 1 79 ? 12.325 5.783 -12.760 1.00 91.38 79 LEU A C 1
ATOM 582 O O . LEU A 1 79 ? 12.256 7.004 -12.642 1.00 91.38 79 LEU A O 1
ATOM 586 N N . THR A 1 80 ? 11.587 5.101 -13.630 1.00 93.69 80 THR A N 1
ATOM 587 C CA . THR A 1 80 ? 10.700 5.727 -14.619 1.00 93.69 80 THR A CA 1
ATOM 588 C C . THR A 1 80 ? 9.253 5.643 -14.165 1.00 93.69 80 THR A C 1
ATOM 590 O O . THR A 1 80 ? 8.807 4.569 -13.760 1.00 93.69 80 THR A O 1
ATOM 593 N N . LYS A 1 81 ? 8.512 6.749 -14.278 1.00 96.00 81 LYS A N 1
ATOM 594 C CA . LYS A 1 81 ? 7.054 6.763 -14.122 1.00 96.00 81 LYS A CA 1
ATOM 595 C C . LYS A 1 81 ? 6.373 6.610 -15.475 1.00 96.00 81 LYS A C 1
ATOM 597 O O . LYS A 1 81 ? 6.838 7.155 -16.474 1.00 96.00 81 LYS A O 1
ATOM 602 N N . PHE A 1 82 ? 5.229 5.946 -15.482 1.00 97.19 82 PHE A N 1
ATOM 603 C CA . PHE A 1 82 ? 4.274 5.926 -16.573 1.00 97.19 82 PHE A CA 1
ATOM 604 C C . PHE A 1 82 ? 2.864 6.189 -16.041 1.00 97.19 82 PHE A C 1
ATOM 606 O O . PHE A 1 82 ? 2.558 5.806 -14.912 1.00 97.19 82 PHE A O 1
ATOM 613 N N . SER A 1 83 ? 1.996 6.763 -16.872 1.00 97.94 83 SER A N 1
ATOM 614 C CA . SER A 1 83 ? 0.548 6.788 -16.620 1.00 97.94 83 SER A CA 1
ATOM 615 C C . SER A 1 83 ? -0.227 6.205 -17.795 1.00 97.94 83 SER A C 1
ATOM 617 O O . SER A 1 83 ? 0.199 6.306 -18.950 1.00 97.94 83 SER A O 1
ATOM 619 N N . LEU A 1 84 ? -1.362 5.584 -17.490 1.00 97.62 84 LEU A N 1
ATOM 620 C CA . LEU A 1 84 ? -2.256 4.969 -18.457 1.00 97.62 84 LEU A CA 1
ATOM 621 C C . LEU A 1 84 ? -3.149 6.030 -19.111 1.00 97.62 84 LEU A C 1
ATOM 623 O O . LEU A 1 84 ? -4.144 6.460 -18.544 1.00 97.62 84 LEU A O 1
ATOM 627 N N . ILE A 1 85 ? -2.829 6.427 -20.339 1.00 96.62 85 ILE A N 1
ATOM 628 C CA . ILE A 1 85 ? -3.574 7.452 -21.075 1.00 96.62 85 ILE A CA 1
ATOM 629 C C . ILE A 1 85 ? -4.183 6.804 -22.314 1.00 96.62 85 ILE A C 1
ATOM 631 O O . ILE A 1 85 ? -3.466 6.302 -23.181 1.00 96.62 85 ILE A O 1
ATOM 635 N N . ASN A 1 86 ? -5.516 6.801 -22.401 1.00 94.69 86 ASN A N 1
ATOM 636 C CA . ASN A 1 86 ? -6.266 6.205 -23.516 1.00 94.69 86 ASN A CA 1
ATOM 637 C C . ASN A 1 86 ? -5.846 4.747 -23.816 1.00 94.69 86 ASN A C 1
ATOM 639 O O . ASN A 1 86 ? -5.656 4.365 -24.971 1.00 94.69 86 ASN A O 1
ATOM 643 N N . GLY A 1 87 ? -5.650 3.940 -22.766 1.00 93.62 87 GLY A N 1
ATOM 644 C CA . GLY A 1 87 ? -5.269 2.526 -22.877 1.00 93.62 87 GLY A CA 1
ATOM 645 C C . GLY A 1 87 ? -3.789 2.266 -23.187 1.00 93.62 87 GLY A C 1
ATOM 646 O O . GLY A 1 87 ? -3.418 1.121 -23.434 1.00 93.62 87 GLY A O 1
ATOM 647 N N . THR A 1 88 ? -2.939 3.298 -23.181 1.00 95.69 88 THR A N 1
ATOM 648 C CA . THR A 1 88 ? -1.496 3.184 -23.440 1.00 95.69 88 THR A CA 1
ATOM 649 C C . THR A 1 88 ? -0.689 3.758 -22.279 1.00 95.69 88 THR A C 1
ATOM 651 O O . THR A 1 88 ? -0.973 4.855 -21.809 1.00 95.69 88 THR A O 1
ATOM 654 N N . TRP A 1 89 ? 0.345 3.047 -21.834 1.00 96.38 89 TRP A N 1
ATOM 655 C CA . TRP A 1 89 ? 1.280 3.527 -20.819 1.00 96.38 89 TRP A CA 1
ATOM 656 C C . TRP A 1 89 ? 2.264 4.526 -21.427 1.00 96.38 89 TRP A C 1
ATOM 658 O O . TRP A 1 89 ? 3.087 4.176 -22.275 1.00 96.38 89 TRP A O 1
ATOM 668 N N . ILE A 1 90 ? 2.179 5.778 -20.984 1.00 96.31 90 ILE A N 1
ATOM 669 C CA . ILE A 1 90 ? 3.018 6.884 -21.447 1.00 96.31 90 ILE A CA 1
ATOM 670 C C . ILE A 1 90 ? 4.063 7.197 -20.384 1.00 96.31 90 ILE A C 1
ATOM 672 O O . ILE A 1 90 ? 3.705 7.413 -19.232 1.00 96.31 90 ILE A O 1
ATOM 676 N N . ALA A 1 91 ? 5.343 7.230 -20.766 1.00 95.06 91 ALA A N 1
ATOM 677 C CA . AL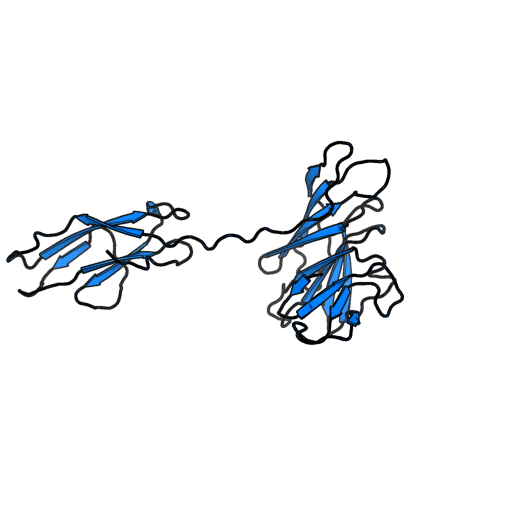A A 1 91 ? 6.439 7.576 -19.860 1.00 95.06 91 ALA A CA 1
ATOM 678 C C . ALA A 1 91 ? 6.378 9.060 -19.465 1.00 95.06 91 ALA A C 1
ATOM 680 O O . ALA A 1 91 ? 6.292 9.934 -20.329 1.00 95.06 91 ALA A O 1
ATOM 681 N N . LEU A 1 92 ? 6.466 9.340 -18.167 1.00 95.50 92 LEU A N 1
ATOM 682 C CA . LEU A 1 92 ? 6.292 10.662 -17.565 1.00 95.50 92 LEU A CA 1
ATOM 683 C C . LEU A 1 92 ? 7.457 10.994 -16.636 1.00 95.50 92 LEU A C 1
ATOM 685 O O . LEU A 1 92 ? 7.283 11.280 -15.458 1.00 95.50 92 LEU A O 1
ATOM 689 N N . GLY A 1 93 ? 8.665 10.972 -17.187 1.00 91.88 93 GLY A N 1
ATOM 690 C CA . GLY A 1 93 ? 9.872 11.364 -16.469 1.00 91.88 93 GLY A CA 1
ATOM 691 C C . GLY A 1 93 ? 10.530 10.238 -15.678 1.00 91.88 93 GLY A C 1
ATOM 692 O O . GLY A 1 93 ? 10.021 9.122 -15.531 1.00 91.88 93 GLY A O 1
ATOM 693 N N . THR A 1 94 ? 11.729 10.558 -15.211 1.00 91.56 94 THR A N 1
ATOM 694 C CA . THR A 1 94 ? 12.632 9.642 -14.527 1.00 91.56 94 THR A CA 1
ATOM 695 C C . THR A 1 94 ? 13.282 10.332 -13.349 1.00 91.56 94 THR A C 1
ATOM 697 O O . THR A 1 94 ? 13.660 11.498 -13.454 1.00 91.56 94 THR A O 1
ATOM 700 N N . VAL A 1 95 ? 13.504 9.580 -12.279 1.00 90.50 95 VAL A N 1
ATOM 701 C CA . VAL A 1 95 ? 14.202 10.042 -11.082 1.00 90.50 95 VAL A CA 1
ATOM 702 C C . VAL A 1 95 ? 15.512 9.283 -10.895 1.00 90.50 95 VAL A C 1
ATOM 704 O O . VAL A 1 95 ? 15.621 8.094 -11.204 1.00 90.50 95 VAL A O 1
ATOM 707 N N . GLY A 1 96 ? 16.507 9.983 -10.349 1.00 82.25 96 GLY A N 1
ATOM 708 C CA . GLY A 1 96 ? 17.829 9.453 -10.035 1.00 82.25 96 GLY A CA 1
ATOM 709 C C . GLY A 1 96 ? 18.934 10.047 -10.898 1.00 82.25 96 GLY A C 1
ATOM 710 O O . GLY A 1 96 ? 18.702 10.627 -11.959 1.00 82.25 96 GLY A O 1
ATOM 711 N N . LEU A 1 97 ? 20.166 9.893 -10.424 1.00 77.81 97 LEU A N 1
ATOM 712 C CA . LEU A 1 97 ? 21.351 10.328 -11.154 1.00 77.81 97 LEU A CA 1
ATOM 713 C C . LEU A 1 97 ? 21.731 9.306 -12.240 1.00 77.81 97 LEU A C 1
ATOM 715 O O . LEU A 1 97 ? 21.369 8.134 -12.140 1.00 77.81 97 LEU A O 1
ATOM 719 N N . PRO A 1 98 ? 22.537 9.689 -13.247 1.00 71.62 98 PRO A N 1
ATOM 720 C CA . PRO A 1 98 ? 23.005 8.761 -14.280 1.00 71.62 98 PRO A CA 1
ATOM 721 C C . PRO A 1 98 ? 23.767 7.528 -13.769 1.00 71.62 98 PRO A C 1
ATOM 723 O O . PRO A 1 98 ? 23.868 6.539 -14.485 1.00 71.62 98 PRO A O 1
ATOM 726 N N . ALA A 1 99 ? 24.321 7.597 -12.555 1.00 74.19 99 ALA A N 1
ATOM 727 C CA . ALA A 1 99 ? 25.036 6.500 -11.902 1.00 74.19 99 ALA A CA 1
ATOM 728 C C . ALA A 1 99 ? 24.155 5.684 -10.936 1.00 74.19 99 ALA A C 1
ATOM 730 O O . ALA A 1 99 ? 24.640 4.723 -10.336 1.00 74.19 99 ALA A O 1
ATOM 731 N N . ASP A 1 100 ? 22.893 6.075 -10.738 1.00 82.19 100 ASP A N 1
ATOM 732 C CA . ASP A 1 100 ? 21.970 5.308 -9.911 1.00 82.19 100 ASP A CA 1
ATOM 733 C C . ASP A 1 100 ? 21.496 4.069 -10.679 1.00 82.19 100 ASP A C 1
ATOM 735 O O . ASP A 1 100 ? 21.171 4.129 -11.860 1.00 82.19 100 ASP A O 1
ATOM 739 N N . SER A 1 101 ? 21.416 2.940 -9.979 1.00 85.00 101 SER A N 1
ATOM 740 C CA . SER A 1 101 ? 20.762 1.722 -10.464 1.00 85.00 101 SER A CA 1
ATOM 741 C C . SER A 1 101 ? 19.713 1.301 -9.450 1.00 85.00 101 SER A C 1
ATOM 743 O O . SER A 1 101 ? 20.080 0.976 -8.318 1.00 85.00 101 SER A O 1
ATOM 745 N N . TYR A 1 102 ? 18.438 1.307 -9.833 1.00 88.94 102 TYR A N 1
ATOM 746 C CA . TYR A 1 102 ? 17.314 0.915 -8.987 1.00 88.94 102 TYR A CA 1
ATOM 747 C C . TYR A 1 102 ? 16.949 -0.554 -9.234 1.00 88.94 102 TYR A C 1
ATOM 749 O O . TYR A 1 102 ? 16.885 -1.016 -10.370 1.00 88.94 102 TYR A O 1
ATOM 757 N N . ARG A 1 103 ? 16.720 -1.323 -8.163 1.00 87.50 103 ARG A N 1
ATOM 758 C CA . ARG A 1 103 ? 16.409 -2.764 -8.267 1.00 87.50 103 ARG A CA 1
ATOM 759 C C . ARG A 1 103 ? 15.132 -3.140 -7.539 1.00 87.50 103 ARG A C 1
ATOM 761 O O . ARG A 1 103 ? 14.126 -3.380 -8.189 1.00 87.50 103 ARG A O 1
ATOM 768 N N . GLY A 1 104 ? 15.164 -3.192 -6.210 1.00 90.69 104 GLY A N 1
ATOM 769 C CA . GLY A 1 104 ? 13.969 -3.364 -5.392 1.00 90.69 104 GLY A CA 1
ATOM 770 C C . GLY A 1 104 ? 13.107 -2.110 -5.433 1.00 90.69 104 GLY A C 1
ATOM 771 O O . GLY A 1 104 ? 13.644 -1.004 -5.361 1.00 90.69 104 GLY A O 1
ATOM 772 N N . LEU A 1 105 ? 11.793 -2.296 -5.534 1.00 94.44 105 LEU A N 1
ATOM 773 C CA . LEU A 1 105 ? 10.809 -1.220 -5.554 1.00 94.44 105 LEU A CA 1
ATOM 774 C C . LEU A 1 105 ? 9.508 -1.705 -4.913 1.00 94.44 105 LEU A C 1
ATOM 776 O O . LEU A 1 105 ? 9.013 -2.771 -5.274 1.00 94.44 105 LEU A O 1
ATOM 780 N N . THR A 1 106 ? 8.965 -0.904 -4.006 1.00 96.56 106 THR A N 1
ATOM 781 C CA . THR A 1 106 ? 7.605 -1.007 -3.462 1.00 96.56 106 THR A CA 1
ATOM 782 C C . THR A 1 106 ? 7.083 0.409 -3.222 1.00 96.56 106 THR A C 1
ATOM 784 O O . THR A 1 106 ? 7.869 1.357 -3.235 1.00 96.56 106 THR A O 1
ATOM 787 N N . GLY A 1 107 ? 5.788 0.583 -2.983 1.00 96.38 107 GLY A N 1
ATOM 788 C CA . GLY A 1 107 ? 5.230 1.897 -2.683 1.00 96.38 107 GLY A CA 1
ATOM 789 C C . GLY A 1 107 ? 3.968 1.842 -1.838 1.00 96.38 107 GLY A C 1
ATOM 790 O O . GLY A 1 107 ? 3.402 0.774 -1.618 1.00 96.38 107 GLY A O 1
ATOM 791 N N . VAL A 1 108 ? 3.565 3.016 -1.368 1.00 95.81 108 VAL A N 1
ATOM 792 C CA . VAL A 1 108 ? 2.289 3.292 -0.706 1.00 95.81 108 VAL A CA 1
ATOM 793 C C . VAL A 1 108 ? 1.601 4.396 -1.494 1.00 95.81 108 VAL A C 1
ATOM 795 O O . VAL A 1 108 ? 2.231 5.411 -1.804 1.00 95.81 108 VAL A O 1
ATOM 798 N N . VAL A 1 109 ? 0.328 4.194 -1.817 1.00 95.69 109 VAL A N 1
ATOM 799 C CA . VAL A 1 109 ? -0.528 5.227 -2.406 1.00 95.69 109 VAL A CA 1
ATOM 800 C C . VAL A 1 109 ? -1.181 6.012 -1.272 1.00 95.69 109 VAL A C 1
ATOM 802 O O . VAL A 1 109 ? -1.666 5.416 -0.314 1.00 95.69 109 VAL A O 1
ATOM 805 N N . ASN A 1 110 ? -1.158 7.337 -1.367 1.00 92.75 110 ASN A N 1
ATOM 806 C CA . ASN A 1 110 ? -1.839 8.245 -0.454 1.00 92.75 110 ASN A CA 1
ATOM 807 C C . ASN A 1 110 ? -2.594 9.283 -1.291 1.00 92.75 110 ASN A C 1
ATOM 809 O O . ASN A 1 110 ? -1.991 10.233 -1.807 1.00 92.75 110 ASN A O 1
ATOM 813 N N . ASP A 1 111 ? -3.889 9.038 -1.480 1.00 91.44 111 ASP A N 1
ATOM 814 C CA . ASP A 1 111 ? -4.755 9.724 -2.438 1.00 91.44 111 ASP A CA 1
ATOM 815 C C . ASP A 1 111 ? -4.136 9.744 -3.850 1.00 91.44 111 ASP A C 1
ATOM 817 O O . ASP A 1 111 ? -3.969 8.713 -4.494 1.00 91.44 111 ASP A O 1
ATOM 821 N N . THR A 1 112 ? -3.730 10.925 -4.318 1.00 94.38 112 THR A N 1
ATOM 822 C CA . THR A 1 112 ? -3.118 11.134 -5.641 1.00 94.38 112 THR A CA 1
ATOM 823 C C . THR A 1 112 ? -1.589 11.059 -5.622 1.00 94.38 112 THR A C 1
ATOM 825 O O . THR A 1 112 ? -0.940 11.175 -6.664 1.00 94.38 112 THR A O 1
ATOM 828 N N . SER A 1 113 ? -0.990 10.898 -4.441 1.00 95.00 113 SER A N 1
ATOM 829 C CA . SER A 1 113 ? 0.459 10.831 -4.255 1.00 95.00 113 SER A CA 1
ATOM 830 C C . SER A 1 113 ? 0.934 9.396 -4.051 1.00 95.00 113 SER A C 1
ATOM 832 O O . SER A 1 113 ? 0.217 8.546 -3.525 1.00 95.00 113 SER A O 1
ATOM 834 N N . VAL A 1 114 ? 2.178 9.119 -4.436 1.00 97.75 114 VA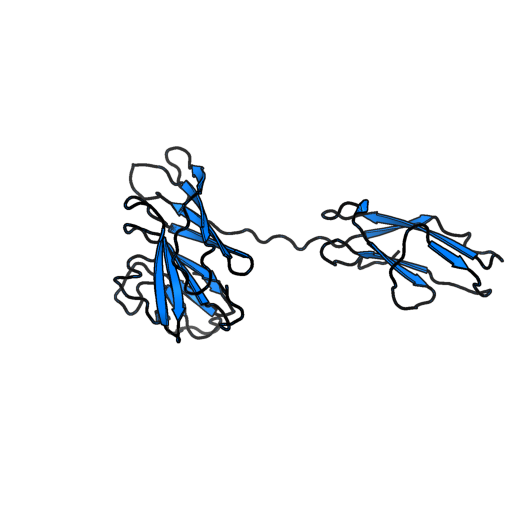L A N 1
ATOM 835 C CA . VAL A 1 114 ? 2.809 7.813 -4.220 1.00 97.75 114 VAL A CA 1
ATOM 836 C C . VAL A 1 114 ? 4.128 8.007 -3.495 1.00 97.75 114 VAL A C 1
ATOM 838 O O . VAL A 1 114 ? 5.016 8.717 -3.965 1.00 97.75 114 VAL A O 1
ATOM 841 N N . THR A 1 115 ? 4.288 7.342 -2.355 1.00 97.44 115 THR A N 1
ATOM 842 C CA . THR A 1 115 ? 5.581 7.239 -1.673 1.00 97.44 115 THR A CA 1
ATOM 843 C C . THR A 1 115 ? 6.222 5.909 -2.033 1.00 97.44 115 THR A C 1
ATOM 845 O O . THR A 1 115 ? 5.735 4.845 -1.659 1.00 97.44 115 THR A O 1
ATOM 848 N N . LEU A 1 116 ? 7.320 5.965 -2.779 1.00 97.62 116 LEU A N 1
ATOM 849 C CA . LEU A 1 116 ? 8.099 4.816 -3.217 1.00 97.62 116 LEU A CA 1
ATOM 850 C C . LEU A 1 116 ? 9.249 4.552 -2.253 1.00 97.62 116 LEU A C 1
ATOM 852 O O . LEU A 1 116 ? 9.936 5.475 -1.821 1.00 97.62 116 LEU A O 1
ATOM 856 N N . TYR A 1 117 ? 9.522 3.276 -2.015 1.00 96.94 117 TYR A N 1
ATOM 857 C CA . TYR A 1 117 ? 10.728 2.795 -1.361 1.00 96.94 117 TYR A CA 1
ATOM 858 C C . TYR A 1 117 ? 11.504 1.946 -2.350 1.00 96.94 117 TYR A C 1
ATOM 860 O O . TYR A 1 117 ? 10.956 1.021 -2.956 1.00 96.94 117 TYR A O 1
ATOM 868 N N . ALA A 1 118 ? 12.785 2.250 -2.516 1.00 94.31 118 ALA A N 1
ATOM 869 C CA . ALA A 1 118 ? 13.600 1.581 -3.510 1.00 94.31 118 ALA A CA 1
ATOM 870 C C . ALA A 1 118 ? 15.019 1.315 -3.017 1.00 94.31 118 ALA A C 1
ATOM 872 O O . ALA A 1 118 ? 15.569 2.050 -2.198 1.00 94.31 118 ALA A O 1
ATOM 873 N N . THR A 1 119 ? 15.636 0.265 -3.549 1.00 91.44 119 THR A N 1
ATOM 874 C CA . THR A 1 119 ? 17.067 0.017 -3.356 1.00 91.44 119 THR A CA 1
ATOM 875 C C . THR A 1 119 ? 17.825 0.604 -4.539 1.00 91.44 119 THR A C 1
ATOM 877 O O . THR A 1 119 ? 17.549 0.199 -5.674 1.00 91.44 119 THR A O 1
ATOM 880 N N . ARG A 1 120 ? 18.797 1.489 -4.296 1.00 88.12 120 ARG A N 1
ATOM 881 C CA . ARG A 1 120 ? 19.646 2.070 -5.347 1.00 88.12 120 ARG A CA 1
ATOM 882 C C . ARG A 1 120 ? 21.138 1.791 -5.155 1.00 88.12 120 ARG A C 1
ATOM 884 O O . ARG A 1 120 ? 21.563 1.392 -4.072 1.00 88.12 120 ARG A O 1
ATOM 891 N N . LYS A 1 121 ? 21.928 2.011 -6.214 1.00 82.50 121 LYS A N 1
ATOM 892 C CA . LYS A 1 121 ? 23.406 1.871 -6.282 1.00 82.50 121 LYS A CA 1
ATOM 893 C C . LYS A 1 121 ? 23.954 0.445 -6.078 1.00 82.50 121 LYS A C 1
ATOM 895 O O . LYS A 1 121 ? 25.159 0.227 -6.137 1.00 82.50 121 LYS A O 1
ATOM 900 N N . GLY A 1 122 ? 23.084 -0.551 -5.914 1.00 65.62 122 GLY A N 1
ATOM 901 C CA . GLY A 1 122 ? 23.466 -1.951 -5.727 1.00 65.62 122 GLY A CA 1
ATOM 902 C C . GLY A 1 122 ? 23.758 -2.671 -7.045 1.00 65.62 122 GLY A C 1
ATOM 903 O O . GLY A 1 122 ? 22.901 -3.380 -7.569 1.00 65.62 122 GLY A O 1
ATOM 904 N N . GLY A 1 123 ? 24.964 -2.522 -7.592 1.00 56.16 123 GLY A N 1
ATOM 905 C CA . GLY A 1 123 ? 25.498 -3.440 -8.607 1.00 56.16 123 GLY A CA 1
ATOM 906 C C . GLY A 1 123 ? 26.119 -4.695 -7.974 1.00 56.16 123 GLY A C 1
ATOM 907 O O . GLY A 1 123 ? 26.504 -4.687 -6.810 1.00 56.16 123 GLY A O 1
ATOM 908 N N . SER A 1 124 ? 26.277 -5.781 -8.738 1.00 51.88 124 SER A N 1
ATOM 909 C CA . SER A 1 124 ? 27.016 -6.993 -8.323 1.00 51.88 124 SER A CA 1
ATOM 910 C C . SER A 1 124 ? 28.550 -6.833 -8.354 1.00 51.88 124 SER A C 1
ATOM 912 O O . SER A 1 124 ? 29.272 -7.825 -8.285 1.00 51.88 124 SER A O 1
ATOM 914 N N . GLY A 1 125 ? 29.055 -5.604 -8.504 1.00 54.28 125 GLY A N 1
ATOM 915 C CA . GLY A 1 125 ? 30.481 -5.288 -8.595 1.00 54.28 125 GLY A CA 1
ATOM 916 C C . GLY A 1 125 ? 31.143 -5.004 -7.242 1.00 54.28 125 GLY A C 1
ATOM 917 O O . GLY A 1 125 ? 30.481 -4.699 -6.253 1.00 54.28 125 GLY A O 1
ATOM 918 N N . ALA A 1 126 ? 32.479 -5.043 -7.225 1.00 39.31 126 ALA A N 1
ATOM 919 C CA . ALA A 1 126 ? 33.351 -4.886 -6.051 1.00 39.31 126 ALA A CA 1
ATOM 920 C C . ALA A 1 126 ? 33.280 -3.518 -5.329 1.00 39.31 126 ALA A C 1
ATOM 922 O O . ALA A 1 126 ? 33.993 -3.307 -4.354 1.00 39.31 126 ALA A O 1
ATOM 923 N N . GLY A 1 127 ? 32.434 -2.593 -5.793 1.00 48.38 127 GLY A N 1
ATOM 924 C CA . GLY A 1 127 ? 32.241 -1.276 -5.183 1.00 48.38 127 GLY A CA 1
ATOM 925 C C . GLY A 1 127 ? 31.386 -1.272 -3.914 1.00 48.38 127 GLY A C 1
ATOM 926 O O . GLY A 1 127 ? 31.329 -0.228 -3.285 1.00 48.38 127 GLY A O 1
ATOM 927 N N . GLY A 1 128 ? 30.745 -2.401 -3.562 1.00 50.88 128 GLY A N 1
ATOM 928 C CA . GLY A 1 128 ? 30.074 -2.659 -2.280 1.00 50.88 128 GLY A CA 1
ATOM 929 C C . GLY A 1 128 ? 29.293 -1.483 -1.677 1.00 50.88 128 GLY A C 1
ATOM 930 O O . GLY A 1 128 ? 29.866 -0.651 -0.989 1.00 50.88 128 GLY A O 1
ATOM 931 N N . GLY A 1 129 ? 27.971 -1.463 -1.836 1.00 61.34 129 GLY A N 1
ATOM 932 C CA . GLY A 1 129 ? 27.107 -0.512 -1.133 1.00 61.34 129 GLY A CA 1
ATOM 933 C C . GLY A 1 129 ? 25.794 -0.294 -1.871 1.00 61.34 129 GLY A C 1
ATOM 934 O O . GLY A 1 129 ? 25.784 -0.021 -3.066 1.00 61.34 129 GLY A O 1
ATOM 935 N N . GLY A 1 130 ? 24.679 -0.445 -1.163 1.00 82.00 130 GLY A N 1
ATOM 936 C CA . GLY A 1 130 ? 23.349 -0.089 -1.648 1.00 82.00 130 GLY A CA 1
ATOM 937 C C . GLY A 1 130 ? 22.701 0.885 -0.677 1.00 82.00 130 GLY A C 1
ATOM 938 O O . GLY A 1 130 ? 22.946 0.815 0.527 1.00 82.00 130 GLY A O 1
ATOM 939 N N . GLU A 1 131 ? 21.875 1.782 -1.188 1.00 90.38 131 GLU A N 1
ATOM 940 C CA . GLU A 1 131 ? 21.080 2.694 -0.369 1.00 90.38 131 GLU A CA 1
ATOM 941 C C . GLU A 1 131 ? 19.618 2.258 -0.431 1.00 90.38 131 GLU A C 1
ATOM 943 O O . GLU A 1 131 ? 19.104 1.959 -1.511 1.00 90.38 131 GLU A O 1
ATOM 948 N N . LEU A 1 132 ? 18.954 2.220 0.720 1.00 93.31 132 LEU A N 1
ATOM 949 C CA . LEU A 1 132 ? 17.502 2.244 0.787 1.00 93.31 132 LEU A CA 1
ATOM 950 C C . LEU A 1 132 ? 17.080 3.708 0.740 1.00 93.31 132 LEU A C 1
ATOM 952 O O . LEU A 1 132 ? 17.506 4.507 1.578 1.00 93.31 132 LEU A O 1
ATOM 956 N N . VAL A 1 133 ? 16.260 4.051 -0.243 1.00 94.25 133 VAL A N 1
ATOM 957 C CA . VAL A 1 133 ? 15.765 5.409 -0.442 1.00 94.25 133 VAL A CA 1
ATOM 958 C C . VAL A 1 133 ? 14.250 5.452 -0.427 1.00 94.25 133 VAL A C 1
ATOM 960 O O . VAL A 1 133 ? 13.588 4.472 -0.769 1.00 94.25 133 VAL A O 1
ATOM 963 N N . MET A 1 134 ? 13.730 6.617 -0.068 1.00 96.19 134 MET A N 1
ATOM 964 C CA . MET A 1 134 ? 12.338 6.998 -0.248 1.00 96.19 134 MET A CA 1
ATOM 965 C C . MET A 1 134 ? 12.250 8.098 -1.301 1.00 96.19 134 MET A C 1
ATOM 967 O O . MET A 1 134 ? 13.075 9.014 -1.306 1.00 96.19 134 MET A O 1
ATOM 971 N N . ILE A 1 135 ? 11.256 8.007 -2.179 1.00 96.38 135 ILE A N 1
ATOM 972 C CA . ILE A 1 135 ? 10.923 9.036 -3.164 1.00 96.38 135 ILE A CA 1
ATOM 973 C C . ILE A 1 135 ? 9.428 9.306 -3.068 1.00 96.38 135 ILE A C 1
ATOM 975 O O . ILE A 1 135 ? 8.635 8.375 -3.166 1.00 96.38 135 ILE A O 1
ATOM 979 N N . THR A 1 136 ? 9.037 10.566 -2.923 1.00 96.56 136 THR A N 1
ATOM 980 C CA . THR A 1 136 ? 7.628 10.960 -2.980 1.00 96.56 136 THR A CA 1
ATOM 981 C C . THR A 1 136 ? 7.314 11.534 -4.355 1.00 96.56 136 THR A C 1
ATOM 983 O O . THR A 1 136 ? 7.978 12.466 -4.813 1.00 96.56 136 THR A O 1
ATOM 986 N N . ASP A 1 137 ? 6.300 10.979 -5.008 1.00 97.44 137 ASP A N 1
ATOM 987 C CA . ASP A 1 137 ? 5.706 11.509 -6.224 1.00 97.44 137 ASP A CA 1
ATOM 988 C C . ASP A 1 137 ? 4.352 12.154 -5.916 1.00 97.44 137 ASP A C 1
ATOM 990 O O . ASP A 1 137 ? 3.375 11.466 -5.637 1.00 97.44 137 ASP A O 1
ATOM 994 N N . ASN A 1 138 ? 4.296 13.480 -6.012 1.00 96.62 138 ASN A N 1
ATOM 995 C CA . ASN A 1 138 ? 3.072 14.265 -5.821 1.00 96.62 138 ASN A CA 1
ATOM 996 C C . ASN A 1 138 ? 2.442 14.703 -7.149 1.00 96.62 138 ASN A C 1
ATOM 998 O O . ASN A 1 138 ? 1.565 15.561 -7.162 1.00 96.62 138 ASN A O 1
ATOM 1002 N N . SER A 1 139 ? 2.934 14.195 -8.282 1.00 96.38 139 SER A N 1
ATOM 1003 C CA . SER A 1 139 ? 2.502 14.675 -9.597 1.00 96.38 139 SER A CA 1
ATOM 1004 C C . SER A 1 139 ? 1.166 14.080 -10.060 1.00 96.38 139 SER A C 1
ATOM 1006 O O . SER A 1 139 ? 0.574 14.614 -10.995 1.00 96.38 139 SER A O 1
ATOM 1008 N N . GLY A 1 140 ? 0.676 13.017 -9.409 1.00 95.62 140 GLY A N 1
ATOM 1009 C CA . GLY A 1 140 ? -0.600 12.371 -9.732 1.00 95.62 140 GLY A CA 1
ATOM 1010 C C . GLY A 1 140 ? -0.648 11.755 -11.132 1.00 95.62 140 GLY A C 1
ATOM 1011 O O . GLY A 1 140 ? 0.372 11.626 -11.817 1.00 95.62 140 GLY A O 1
ATOM 1012 N N . HIS A 1 141 ? -1.837 11.352 -11.570 1.00 97.12 141 HIS A N 1
ATOM 1013 C CA . HIS A 1 141 ? -2.045 10.781 -12.899 1.00 97.12 141 HIS A CA 1
ATOM 1014 C C . HIS A 1 141 ? -1.679 11.782 -14.007 1.00 97.12 141 HIS A C 1
ATOM 1016 O O . HIS A 1 141 ? -2.149 12.919 -14.012 1.00 97.12 141 HIS A O 1
ATOM 1022 N N . GLY A 1 142 ? -0.849 11.377 -14.973 1.00 97.12 142 GLY A N 1
ATOM 1023 C CA . GLY A 1 142 ? -0.455 12.236 -16.099 1.00 97.12 142 GLY A CA 1
ATOM 1024 C C . GLY A 1 142 ? 0.622 13.282 -15.773 1.00 97.12 142 GLY A C 1
ATOM 1025 O O . GLY A 1 142 ? 1.147 13.922 -16.686 1.00 97.12 142 GLY A O 1
ATOM 1026 N N . GLY A 1 143 ? 0.989 13.445 -14.499 1.00 97.19 143 GLY A N 1
ATOM 1027 C CA . GLY A 1 143 ? 2.027 14.375 -14.062 1.00 97.19 143 GLY A CA 1
ATOM 1028 C C . GLY A 1 143 ? 3.451 13.847 -14.250 1.00 97.19 143 GLY A C 1
ATOM 1029 O O . GLY A 1 143 ? 3.706 12.642 -14.193 1.00 97.19 143 GLY A O 1
ATOM 1030 N N . ILE A 1 144 ? 4.394 14.770 -14.463 1.00 96.38 144 ILE A N 1
ATOM 1031 C CA . ILE A 1 144 ? 5.819 14.459 -14.643 1.00 96.38 144 ILE A CA 1
ATOM 1032 C C . ILE A 1 144 ? 6.450 14.104 -13.296 1.00 96.38 144 ILE A C 1
ATOM 1034 O O . ILE A 1 144 ? 6.348 14.856 -12.329 1.00 96.38 144 ILE A O 1
ATOM 1038 N N . PHE A 1 145 ? 7.170 12.990 -13.263 1.00 95.12 145 PHE A N 1
ATOM 1039 C CA . PHE A 1 145 ? 7.884 12.511 -12.095 1.00 95.12 145 PHE A CA 1
ATOM 1040 C C . PHE A 1 145 ? 9.173 13.303 -11.859 1.00 95.12 145 PHE A C 1
ATOM 1042 O O . PHE A 1 145 ? 10.125 13.214 -12.636 1.00 95.12 145 PHE A O 1
ATOM 1049 N N . THR A 1 146 ? 9.193 14.074 -10.772 1.00 90.75 146 THR A N 1
ATOM 1050 C CA . THR A 1 146 ? 10.313 14.949 -10.378 1.00 90.75 146 THR A CA 1
ATOM 1051 C C . THR A 1 146 ? 10.736 14.750 -8.919 1.00 90.75 146 THR A C 1
ATOM 1053 O O . THR A 1 146 ? 11.317 15.652 -8.321 1.00 90.75 146 THR A O 1
ATOM 1056 N N . GLY A 1 147 ? 10.372 13.623 -8.298 1.00 87.50 147 GLY A N 1
ATOM 1057 C CA . GLY A 1 147 ? 10.709 13.353 -6.899 1.00 87.50 147 GLY A CA 1
ATOM 1058 C C . GLY A 1 147 ? 12.220 13.219 -6.697 1.00 87.50 147 GLY A C 1
ATOM 1059 O O . GLY A 1 147 ? 12.902 12.620 -7.517 1.00 87.50 147 GLY A O 1
ATOM 1060 N N . GLU A 1 148 ? 12.758 13.737 -5.596 1.00 89.81 148 GLU A N 1
ATOM 1061 C CA . GLU A 1 148 ? 14.180 13.578 -5.266 1.00 89.81 1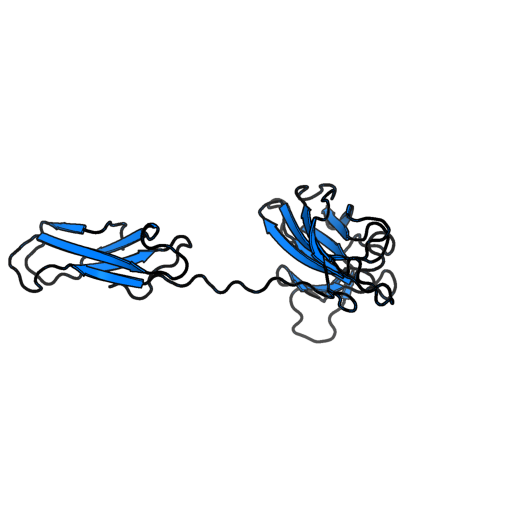48 GLU A CA 1
ATOM 1062 C C . GLU A 1 148 ? 14.381 12.427 -4.266 1.00 89.81 148 GLU A C 1
ATOM 1064 O O . GLU A 1 148 ? 13.668 12.366 -3.257 1.00 89.81 148 GLU A O 1
ATOM 1069 N N . PRO A 1 149 ? 15.335 11.501 -4.487 1.00 92.06 149 PRO A N 1
ATOM 1070 C CA . PRO A 1 149 ? 15.528 10.384 -3.574 1.00 92.06 149 PRO A CA 1
ATOM 1071 C C . PRO A 1 149 ? 16.168 10.804 -2.252 1.00 92.06 149 PRO A C 1
ATOM 1073 O O . PRO A 1 149 ? 17.300 11.290 -2.209 1.00 92.06 149 PRO A O 1
ATOM 1076 N N . THR A 1 150 ? 15.479 10.505 -1.155 1.00 94.25 150 THR A N 1
ATOM 1077 C CA . THR A 1 150 ? 15.975 10.678 0.213 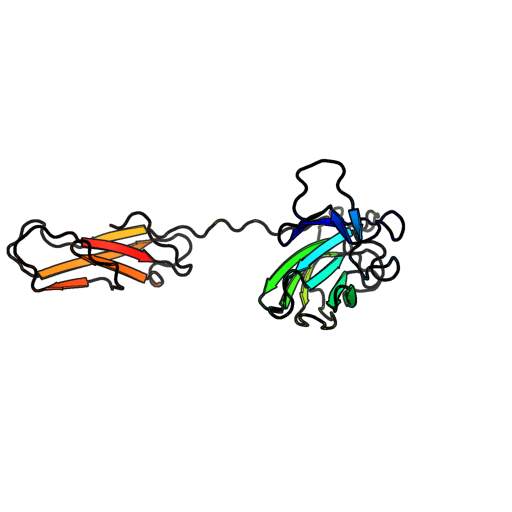1.00 94.25 150 THR A CA 1
ATOM 1078 C C . THR A 1 150 ? 16.564 9.365 0.718 1.00 94.25 150 THR A C 1
ATOM 1080 O O . THR A 1 150 ? 15.878 8.345 0.732 1.00 94.25 150 THR A O 1
ATOM 1083 N N . VAL A 1 151 ? 17.831 9.363 1.144 1.00 93.12 151 VAL A N 1
ATOM 1084 C CA . VAL A 1 151 ? 18.474 8.172 1.731 1.00 93.12 151 VAL A CA 1
ATOM 1085 C C . VAL A 1 151 ? 17.924 7.919 3.129 1.00 93.12 151 VAL A C 1
ATOM 1087 O O . VAL A 1 151 ? 18.025 8.780 3.996 1.00 93.12 151 VAL A O 1
ATOM 1090 N N . ILE A 1 152 ? 17.380 6.722 3.342 1.00 95.19 152 ILE A N 1
ATOM 1091 C CA . ILE A 1 152 ? 16.900 6.249 4.647 1.00 95.19 152 ILE A CA 1
ATOM 1092 C C . ILE A 1 152 ? 17.975 5.407 5.333 1.00 95.19 152 ILE A C 1
ATOM 1094 O O . ILE A 1 152 ? 18.199 5.535 6.533 1.00 95.19 152 ILE A O 1
ATOM 1098 N N . ALA A 1 153 ? 18.645 4.534 4.578 1.00 93.44 153 ALA A N 1
ATOM 1099 C CA . ALA A 1 153 ? 19.690 3.671 5.111 1.00 93.44 153 ALA A CA 1
ATOM 1100 C C . ALA A 1 153 ? 20.763 3.373 4.064 1.00 93.44 153 ALA A C 1
ATOM 1102 O O . ALA A 1 153 ? 20.473 3.227 2.877 1.00 93.44 153 ALA A O 1
ATOM 1103 N N . THR A 1 154 ? 21.995 3.196 4.533 1.00 91.38 154 THR A N 1
ATOM 1104 C CA . THR A 1 154 ? 23.134 2.775 3.714 1.00 91.38 154 THR A CA 1
ATOM 1105 C C . THR A 1 154 ? 23.594 1.405 4.186 1.00 91.38 154 THR A C 1
ATOM 1107 O O . THR A 1 154 ? 23.800 1.191 5.381 1.00 91.38 154 THR A O 1
ATOM 1110 N N . ALA A 1 155 ? 23.742 0.466 3.255 1.00 88.31 155 ALA A N 1
ATOM 1111 C CA . ALA A 1 155 ? 24.257 -0.859 3.561 1.00 88.31 155 ALA A CA 1
ATOM 1112 C C . ALA A 1 155 ? 25.704 -0.765 4.077 1.00 88.31 155 ALA A C 1
ATOM 1114 O O . ALA A 1 155 ? 26.500 0.040 3.591 1.00 88.31 155 ALA A O 1
ATOM 1115 N N . ALA A 1 156 ? 26.059 -1.608 5.047 1.00 85.75 156 ALA A N 1
ATOM 1116 C CA . ALA A 1 156 ? 27.428 -1.708 5.540 1.00 85.75 156 ALA A CA 1
ATOM 1117 C C . ALA A 1 156 ? 28.390 -2.199 4.432 1.00 85.75 156 ALA A C 1
ATOM 1119 O O . ALA A 1 156 ? 27.943 -2.844 3.473 1.00 85.75 156 ALA A O 1
ATOM 1120 N N . PRO A 1 157 ? 29.710 -1.967 4.557 1.00 82.06 157 PRO A N 1
ATOM 1121 C CA . PRO A 1 157 ? 30.691 -2.477 3.601 1.00 82.06 157 PRO A CA 1
ATOM 1122 C C . PRO A 1 157 ? 30.528 -3.981 3.336 1.00 82.06 157 PRO A C 1
ATOM 1124 O O . PRO A 1 157 ? 30.292 -4.757 4.261 1.00 82.06 157 PRO A O 1
ATOM 1127 N N . ASN A 1 158 ? 30.665 -4.397 2.073 1.00 76.62 158 ASN A N 1
ATOM 1128 C CA . ASN A 1 158 ? 30.454 -5.779 1.603 1.00 76.62 158 ASN A CA 1
ATOM 1129 C C . ASN A 1 158 ? 29.028 -6.337 1.789 1.00 76.62 158 ASN A C 1
ATOM 1131 O O . ASN A 1 158 ? 28.812 -7.537 1.623 1.00 76.62 158 ASN A O 1
ATOM 1135 N N . THR A 1 159 ? 28.044 -5.487 2.089 1.00 83.44 159 THR A N 1
ATOM 1136 C CA . THR A 1 159 ? 26.621 -5.853 2.129 1.00 83.44 159 THR A CA 1
ATOM 1137 C C . THR A 1 159 ? 25.825 -5.027 1.116 1.00 83.44 159 THR A C 1
ATOM 1139 O O . THR A 1 159 ? 26.307 -4.015 0.605 1.00 83.44 159 THR A O 1
ATOM 1142 N N . ALA A 1 160 ? 24.613 -5.470 0.774 1.00 85.06 160 ALA A N 1
ATOM 1143 C CA . ALA A 1 160 ? 23.750 -4.758 -0.165 1.00 85.06 160 ALA A CA 1
ATOM 1144 C C . ALA A 1 160 ? 22.269 -4.985 0.147 1.00 85.06 160 ALA A C 1
ATOM 1146 O O . ALA A 1 160 ? 21.860 -6.106 0.455 1.00 85.06 160 ALA A O 1
ATOM 1147 N N . PHE A 1 161 ? 21.457 -3.942 -0.036 1.00 87.19 161 PHE A N 1
ATOM 1148 C CA . PHE A 1 161 ? 20.010 -4.089 -0.164 1.00 87.19 161 PHE A CA 1
ATOM 1149 C C . PHE A 1 161 ? 19.679 -4.594 -1.572 1.00 87.19 161 PHE A C 1
ATOM 1151 O O . PHE A 1 161 ? 20.117 -4.008 -2.562 1.00 87.19 161 PHE A O 1
ATOM 1158 N N . ARG A 1 162 ? 18.936 -5.703 -1.668 1.00 82.81 162 ARG A N 1
ATOM 1159 C CA . ARG A 1 162 ? 18.565 -6.334 -2.953 1.00 82.81 162 ARG A CA 1
ATOM 1160 C C . ARG A 1 162 ? 17.086 -6.207 -3.292 1.00 82.81 162 ARG A C 1
ATOM 1162 O O . ARG A 1 162 ? 16.724 -6.257 -4.461 1.00 82.81 162 ARG A O 1
ATOM 1169 N N . GLY A 1 163 ? 16.255 -6.074 -2.270 1.00 87.81 163 GLY A N 1
ATOM 1170 C CA . GLY A 1 163 ? 14.814 -5.980 -2.383 1.00 87.81 163 GLY A CA 1
ATOM 1171 C C . GLY A 1 163 ? 14.264 -5.170 -1.224 1.00 87.81 163 GLY A C 1
ATOM 1172 O O . GLY A 1 163 ? 14.936 -4.972 -0.212 1.00 87.81 163 GLY A O 1
ATOM 1173 N N . VAL A 1 164 ? 13.042 -4.703 -1.406 1.00 92.50 164 VAL A N 1
ATOM 1174 C CA . VAL A 1 164 ? 12.258 -4.005 -0.397 1.00 92.50 164 VAL A CA 1
ATOM 1175 C C . VAL A 1 164 ? 10.807 -4.406 -0.610 1.00 92.50 164 VAL A C 1
ATOM 1177 O O . VAL A 1 164 ? 10.363 -4.546 -1.749 1.00 92.50 164 VAL A O 1
ATOM 1180 N N . ALA A 1 165 ? 10.100 -4.643 0.483 1.00 93.44 165 ALA A N 1
ATOM 1181 C CA . ALA A 1 165 ? 8.679 -4.930 0.505 1.00 93.44 165 ALA A CA 1
ATOM 1182 C C . ALA A 1 165 ? 8.109 -4.342 1.794 1.00 93.44 165 ALA A C 1
ATOM 1184 O O . ALA A 1 165 ? 8.811 -4.275 2.807 1.00 93.44 165 ALA A O 1
ATOM 1185 N N . LEU A 1 166 ? 6.852 -3.918 1.748 1.00 90.50 166 LEU A N 1
ATOM 1186 C CA . LEU A 1 166 ? 6.123 -3.547 2.952 1.00 90.50 166 LEU A CA 1
ATOM 1187 C C . LEU A 1 166 ? 5.683 -4.822 3.671 1.00 90.50 166 LEU A C 1
ATOM 1189 O O . LEU A 1 166 ? 5.242 -5.781 3.035 1.00 90.50 166 LEU A O 1
ATOM 1193 N N . ALA A 1 167 ? 5.830 -4.841 4.993 1.00 85.31 167 ALA A N 1
ATOM 1194 C CA . ALA A 1 167 ? 5.257 -5.902 5.804 1.00 85.31 167 ALA A CA 1
ATOM 1195 C C . ALA A 1 167 ? 3.739 -5.681 5.922 1.00 85.31 167 ALA A C 1
ATOM 1197 O O . ALA A 1 167 ? 3.315 -4.526 6.006 1.00 85.31 167 ALA A O 1
ATOM 1198 N N . PRO A 1 168 ? 2.922 -6.749 5.964 1.00 78.62 168 PRO A N 1
ATOM 1199 C CA . PRO A 1 168 ? 1.526 -6.619 6.353 1.00 78.62 168 PRO A CA 1
ATOM 1200 C C . PRO A 1 168 ? 1.450 -5.967 7.733 1.00 78.62 168 PRO A C 1
ATOM 1202 O O . PRO A 1 168 ? 2.119 -6.419 8.667 1.00 78.62 168 PRO A O 1
ATOM 1205 N N . THR A 1 169 ? 0.643 -4.922 7.872 1.00 73.62 169 THR A N 1
ATOM 1206 C CA . THR A 1 169 ? 0.231 -4.457 9.193 1.00 73.62 169 THR A CA 1
ATOM 1207 C C . THR A 1 169 ? -0.780 -5.472 9.730 1.00 73.62 169 THR A C 1
ATOM 1209 O O . THR A 1 169 ? -1.725 -5.801 9.005 1.00 73.62 169 THR A O 1
ATOM 1212 N N . PRO A 1 170 ? -0.594 -6.031 10.941 1.00 71.38 170 PRO A N 1
ATOM 1213 C CA . PRO A 1 170 ? -1.650 -6.829 11.554 1.00 71.38 170 PRO A CA 1
ATOM 1214 C C . PRO A 1 170 ? -2.929 -5.978 11.655 1.00 71.38 170 PRO A C 1
ATOM 1216 O O . PRO A 1 170 ? -2.819 -4.750 11.732 1.00 71.38 170 PRO A O 1
ATOM 1219 N N . PRO A 1 171 ? -4.125 -6.594 11.618 1.00 73.38 171 PRO A N 1
ATOM 1220 C CA . PRO A 1 171 ? -5.349 -5.856 11.902 1.00 73.38 171 PRO A CA 1
ATOM 1221 C C . PRO A 1 171 ? -5.210 -5.182 13.269 1.00 73.38 171 PRO A C 1
ATOM 1223 O O . PRO A 1 171 ? -4.615 -5.761 14.184 1.00 73.38 171 PRO A O 1
ATOM 1226 N N . SER A 1 172 ? -5.722 -3.959 13.373 1.00 79.00 172 SER A N 1
ATOM 1227 C CA . SER A 1 172 ? -5.803 -3.268 14.656 1.00 79.00 172 SER A CA 1
ATOM 1228 C C . SER A 1 172 ? -6.658 -4.131 15.604 1.00 79.00 172 SER A C 1
ATOM 1230 O O . SER A 1 172 ? -7.648 -4.718 15.147 1.00 79.00 172 SER A O 1
ATOM 1232 N N . PRO A 1 173 ? -6.216 -4.365 16.851 1.00 86.94 173 PRO A N 1
ATOM 1233 C CA . PRO A 1 173 ? -6.944 -5.216 17.784 1.00 86.94 173 PRO A CA 1
ATOM 1234 C C . PRO A 1 173 ? -8.311 -4.609 18.118 1.00 86.94 173 PRO A C 1
ATOM 1236 O O . PRO A 1 173 ? -8.510 -3.408 18.000 1.00 86.94 173 PRO A O 1
ATOM 1239 N N . ASN A 1 174 ? -9.269 -5.455 18.507 1.00 94.12 174 ASN A N 1
ATOM 1240 C CA . ASN A 1 174 ? -10.543 -4.952 19.010 1.00 94.12 174 ASN A CA 1
ATOM 1241 C C . ASN A 1 174 ? -10.360 -4.444 20.447 1.00 94.12 174 ASN A C 1
ATOM 1243 O O . ASN A 1 174 ? -9.654 -5.105 21.221 1.00 94.12 174 ASN A O 1
ATOM 1247 N N . PRO A 1 175 ? -11.075 -3.377 20.836 1.00 96.69 175 PRO A N 1
ATOM 1248 C CA . PRO A 1 175 ? -11.085 -2.937 22.218 1.00 96.69 175 PRO A CA 1
ATOM 1249 C C . PRO A 1 175 ? -11.843 -3.937 23.106 1.00 96.69 175 PRO A C 1
ATOM 1251 O O . PRO A 1 175 ? -12.653 -4.733 22.634 1.00 96.69 175 PRO A O 1
ATOM 1254 N N . GLU A 1 176 ? -11.611 -3.849 24.411 1.00 97.50 176 GLU A N 1
ATOM 1255 C CA . GLU A 1 176 ? -12.326 -4.584 25.461 1.00 97.50 176 GLU A CA 1
ATOM 1256 C C . GLU A 1 176 ? -13.006 -3.591 26.407 1.00 97.50 176 GLU A C 1
ATOM 1258 O O . GLU A 1 176 ? -12.459 -2.515 26.679 1.00 97.50 176 GLU A O 1
ATOM 1263 N N . THR A 1 177 ? -14.163 -3.960 26.952 1.00 97.94 177 THR A N 1
ATOM 1264 C CA . THR A 1 177 ? -14.956 -3.123 27.856 1.00 97.94 177 THR A CA 1
ATOM 1265 C C . THR A 1 177 ? -15.094 -3.769 29.222 1.00 97.94 177 THR A C 1
ATOM 1267 O O . THR A 1 177 ? -15.326 -4.962 29.360 1.00 97.94 177 THR A O 1
ATOM 1270 N N . VAL A 1 178 ? -15.007 -2.968 30.280 1.00 97.75 178 VAL A N 1
ATOM 1271 C CA . VAL A 1 178 ? -15.169 -3.449 31.653 1.00 97.75 178 VAL A CA 1
ATOM 1272 C C . VAL A 1 178 ? -16.093 -2.519 32.420 1.00 97.75 178 VAL A C 1
ATOM 1274 O O . VAL A 1 178 ? -15.829 -1.322 32.540 1.00 97.75 178 VAL A O 1
ATOM 1277 N N . ILE A 1 179 ? -17.145 -3.082 33.015 1.00 98.00 179 ILE A N 1
ATOM 1278 C CA . ILE A 1 179 ? -17.981 -2.380 33.993 1.00 98.00 179 ILE A CA 1
ATOM 1279 C C . ILE A 1 179 ? -17.220 -2.295 35.322 1.00 98.00 179 ILE A C 1
ATOM 1281 O O . ILE A 1 179 ? -16.952 -3.305 35.974 1.00 98.00 179 ILE A O 1
ATOM 1285 N N . THR A 1 180 ? -16.891 -1.076 35.740 1.00 98.12 180 THR A N 1
ATOM 1286 C CA . THR A 1 180 ? -16.170 -0.772 36.986 1.00 98.12 180 THR A CA 1
ATOM 1287 C C . THR A 1 180 ? -17.107 -0.418 38.138 1.00 98.12 180 THR A C 1
ATOM 1289 O O . THR A 1 180 ? -16.732 -0.578 39.299 1.00 98.12 180 THR A O 1
ATOM 1292 N N . GLY A 1 181 ? -18.336 0.006 37.838 1.00 97.62 181 GLY A N 1
ATOM 1293 C CA . GLY A 1 181 ? -19.367 0.328 38.822 1.00 97.62 181 GLY A CA 1
ATOM 1294 C C . GLY A 1 181 ? -20.756 -0.018 38.299 1.00 97.62 181 GLY A C 1
ATOM 1295 O O . GLY A 1 181 ? -21.061 0.182 37.127 1.00 97.62 181 GLY A O 1
ATOM 1296 N N . ARG A 1 182 ? -21.605 -0.575 39.165 1.00 96.81 182 ARG A N 1
ATOM 1297 C CA . ARG A 1 182 ? -22.972 -0.987 38.817 1.00 96.81 182 ARG A CA 1
ATOM 1298 C C . ARG A 1 182 ? -23.912 -0.887 40.021 1.00 96.81 182 ARG A C 1
ATOM 1300 O O . ARG A 1 182 ? -23.429 -0.960 41.156 1.00 96.81 182 ARG A O 1
ATOM 1307 N N . PRO A 1 183 ? -25.235 -0.784 39.801 1.00 95.38 183 PRO A N 1
ATOM 1308 C CA . PRO A 1 183 ? -26.219 -0.772 40.879 1.00 95.38 183 PRO A CA 1
ATOM 1309 C C . PRO A 1 183 ? -26.227 -2.080 41.677 1.00 95.38 183 PRO A C 1
ATOM 1311 O O . PRO A 1 183 ? -25.732 -3.120 41.232 1.00 95.38 183 PRO A O 1
ATOM 1314 N N . THR A 1 184 ? -26.857 -2.055 42.852 1.00 93.56 184 THR A N 1
ATOM 1315 C CA . THR A 1 184 ? -27.161 -3.285 43.589 1.00 93.56 184 THR A CA 1
ATOM 1316 C C . THR A 1 184 ? -28.113 -4.161 42.761 1.00 93.56 184 THR A C 1
ATOM 1318 O O . THR A 1 184 ? -29.175 -3.669 42.382 1.00 93.56 184 THR A O 1
ATOM 1321 N N . PRO A 1 185 ? -27.794 -5.450 42.505 1.00 89.25 185 PRO A N 1
ATOM 1322 C CA . PRO A 1 185 ? -28.550 -6.290 41.565 1.00 89.25 185 PRO A CA 1
ATOM 1323 C C . PRO A 1 185 ? -30.039 -6.473 41.885 1.00 89.25 185 PRO A C 1
ATOM 1325 O O . PRO A 1 185 ? -30.825 -6.777 40.995 1.00 89.25 185 PRO A O 1
ATOM 1328 N N . LEU A 1 186 ? -30.422 -6.322 43.153 1.00 92.94 186 LEU A N 1
ATOM 1329 C CA . LEU A 1 186 ? -31.810 -6.315 43.593 1.00 92.94 186 LEU A CA 1
ATOM 1330 C C . LEU A 1 186 ? -32.048 -5.038 44.394 1.00 92.94 186 LEU A C 1
ATOM 1332 O O . LEU A 1 186 ? -31.418 -4.826 45.430 1.00 92.94 186 LEU A O 1
ATOM 1336 N N . THR A 1 187 ? -32.932 -4.188 43.890 1.00 93.19 187 THR A N 1
ATOM 1337 C CA . THR A 1 187 ? -33.253 -2.880 44.461 1.00 93.19 187 THR A CA 1
ATOM 1338 C C . THR A 1 187 ? -34.670 -2.476 44.063 1.00 93.19 187 THR A C 1
ATOM 1340 O O . THR A 1 187 ? -35.187 -2.955 43.055 1.00 93.19 187 THR A O 1
ATOM 1343 N N . ASP A 1 188 ? -35.304 -1.625 44.865 1.00 93.94 188 ASP A N 1
ATOM 1344 C CA . ASP A 1 188 ? -36.559 -0.936 44.542 1.00 93.94 188 ASP A CA 1
ATOM 1345 C C . ASP A 1 188 ? -36.322 0.464 43.941 1.00 93.94 188 ASP A C 1
ATOM 1347 O O . ASP A 1 188 ? -37.276 1.154 43.575 1.00 93.94 188 ASP A O 1
ATOM 1351 N N . SER A 1 189 ? -35.053 0.870 43.798 1.00 95.69 189 SER A N 1
ATOM 1352 C CA . SER A 1 189 ? -34.656 2.059 43.043 1.00 95.69 189 SER A CA 1
ATOM 1353 C C . SER A 1 189 ? -35.076 1.934 41.581 1.00 95.69 189 SER A C 1
ATOM 1355 O O . SER A 1 189 ? -34.808 0.929 40.928 1.00 95.69 189 SER A O 1
ATOM 1357 N N . THR A 1 190 ? -35.667 3.003 41.051 1.00 96.56 190 THR A N 1
ATOM 1358 C CA . THR A 1 190 ? -35.992 3.147 39.620 1.00 96.56 190 THR A CA 1
ATOM 1359 C C . THR A 1 190 ? -34.893 3.891 38.851 1.00 96.56 190 THR A C 1
ATOM 1361 O O . THR A 1 190 ? -35.084 4.297 37.704 1.00 96.56 190 THR A O 1
ATOM 1364 N N . GLU A 1 191 ? -33.733 4.067 39.489 1.00 96.62 191 GLU A N 1
ATOM 1365 C CA . GLU A 1 191 ? -32.518 4.647 38.922 1.00 96.62 191 GLU A CA 1
ATOM 1366 C C . GLU A 1 191 ? -31.359 3.644 38.984 1.00 96.62 191 GLU A C 1
ATOM 1368 O O . GLU A 1 191 ? -31.172 2.955 39.996 1.00 96.62 191 GLU A O 1
ATOM 1373 N N . ALA A 1 192 ? -30.565 3.598 37.914 1.00 96.94 192 ALA A N 1
ATOM 1374 C CA . ALA A 1 192 ? -29.406 2.729 37.758 1.00 96.94 192 ALA A CA 1
ATOM 1375 C C . ALA A 1 192 ? -28.232 3.507 37.146 1.00 96.94 192 ALA A C 1
ATOM 1377 O O . ALA A 1 192 ? -28.329 3.986 36.018 1.00 96.94 192 ALA A O 1
ATOM 1378 N N . THR A 1 193 ? -27.116 3.603 37.873 1.00 98.06 193 THR A N 1
ATOM 1379 C CA . THR A 1 193 ? -25.870 4.213 37.381 1.00 98.06 193 THR A CA 1
ATOM 1380 C C . THR A 1 193 ? -24.817 3.144 37.126 1.00 98.06 193 THR A C 1
ATOM 1382 O O . THR A 1 193 ? -24.547 2.320 38.003 1.00 98.06 193 THR A O 1
ATOM 1385 N N . PHE A 1 194 ? -24.206 3.191 35.944 1.00 98.38 194 PHE A N 1
ATOM 1386 C CA . PHE A 1 194 ? -23.099 2.333 35.543 1.00 98.38 194 PHE A CA 1
ATOM 1387 C C . PHE A 1 194 ? -21.850 3.169 35.275 1.00 98.38 194 PHE A C 1
ATOM 1389 O O . PHE A 1 194 ? -21.897 4.198 34.602 1.00 98.38 194 PHE A O 1
ATOM 1396 N N . GLU A 1 195 ? -20.725 2.691 35.788 1.00 98.50 195 GLU A N 1
ATOM 1397 C CA . GLU A 1 195 ? -19.388 3.162 35.450 1.00 98.50 195 GLU A CA 1
ATOM 1398 C C . GLU A 1 195 ? -18.685 2.052 34.683 1.00 98.50 195 GLU A C 1
ATOM 1400 O O . GLU A 1 195 ? -18.754 0.878 35.050 1.00 98.50 195 GLU A O 1
ATOM 1405 N N . PHE A 1 196 ? -17.998 2.427 33.620 1.00 98.44 196 PHE A N 1
ATOM 1406 C CA . PHE A 1 196 ? -17.226 1.518 32.790 1.00 98.44 196 PHE A CA 1
ATOM 1407 C C . PHE A 1 196 ? -15.974 2.207 32.254 1.00 98.44 196 PHE A C 1
ATOM 1409 O O . PHE A 1 196 ? -15.866 3.437 32.240 1.00 98.44 196 PHE A O 1
ATOM 1416 N N . THR A 1 197 ? -15.027 1.387 31.820 1.00 98.06 197 THR A N 1
ATOM 1417 C CA . THR A 1 197 ? -13.823 1.780 31.090 1.00 98.06 197 THR A CA 1
ATOM 1418 C C . THR A 1 197 ? -13.598 0.798 29.949 1.00 98.06 197 THR A C 1
ATOM 1420 O O . THR A 1 197 ? -14.216 -0.265 29.911 1.00 98.06 197 THR A O 1
ATOM 1423 N N . GLY A 1 198 ? -12.691 1.136 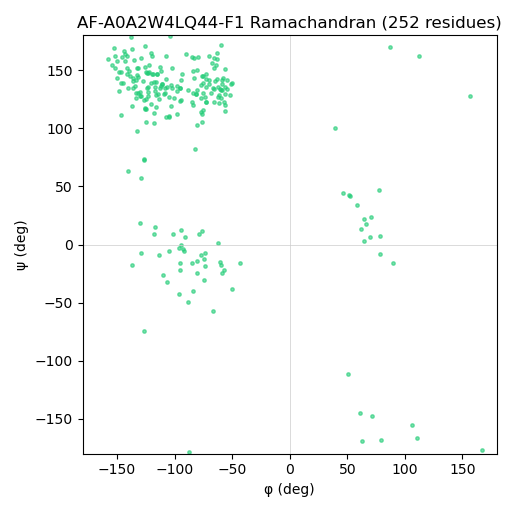29.042 1.00 96.88 198 GLY A N 1
ATOM 1424 C CA . GLY A 1 198 ? -12.193 0.210 28.037 1.00 96.88 198 GLY A CA 1
ATOM 1425 C C . GLY A 1 198 ? -10.676 0.110 28.065 1.00 96.88 198 GLY A C 1
ATOM 1426 O O . GLY A 1 198 ? -10.001 0.884 28.754 1.00 96.88 198 GLY A O 1
ATOM 1427 N N . SER A 1 199 ? -10.153 -0.845 27.312 1.00 96.19 199 SER A N 1
ATOM 1428 C CA . SER A 1 199 ? -8.730 -0.995 27.019 1.00 96.19 199 SER A CA 1
ATOM 1429 C C . SER A 1 199 ? -8.546 -1.432 25.578 1.00 96.19 199 SER A C 1
ATOM 1431 O O . SER A 1 199 ? -9.363 -2.190 25.067 1.00 96.19 199 SER A O 1
ATOM 1433 N N . ASP A 1 200 ? -7.463 -0.983 24.960 1.00 94.06 200 ASP A N 1
ATOM 1434 C CA . ASP A 1 200 ? -7.059 -1.388 23.621 1.00 94.06 200 ASP A CA 1
ATOM 1435 C C . ASP A 1 200 ? -5.529 -1.277 23.492 1.00 94.06 200 ASP A C 1
ATOM 1437 O O . ASP A 1 200 ? -4.905 -0.472 24.194 1.00 94.06 200 ASP A O 1
ATOM 1441 N N . ASP A 1 201 ? -4.916 -2.097 22.636 1.00 89.00 201 ASP A N 1
ATOM 1442 C CA . ASP A 1 201 ? -3.458 -2.095 22.450 1.00 89.00 201 ASP A CA 1
ATOM 1443 C C . ASP A 1 201 ? -2.982 -0.957 21.521 1.00 89.00 201 ASP A C 1
ATOM 1445 O O . ASP A 1 201 ? -1.821 -0.544 21.607 1.00 89.00 201 ASP A O 1
ATOM 1449 N N . ALA A 1 202 ? -3.846 -0.449 20.632 1.00 88.38 202 ALA A N 1
ATOM 1450 C CA . ALA A 1 202 ? -3.528 0.589 19.647 1.00 88.38 202 ALA A CA 1
ATOM 1451 C C . ALA A 1 202 ? -4.139 1.958 19.999 1.00 88.38 202 ALA A C 1
ATOM 1453 O O . ALA A 1 202 ? -3.527 3.000 19.742 1.00 88.38 202 ALA A O 1
ATOM 1454 N N . THR A 1 203 ? -5.309 1.965 20.633 1.00 90.00 203 THR A N 1
ATOM 1455 C CA . THR A 1 203 ? -6.076 3.157 20.990 1.00 90.00 203 THR A CA 1
ATOM 1456 C C . THR A 1 203 ? -5.931 3.469 22.482 1.00 90.00 203 THR A C 1
ATOM 1458 O O . THR A 1 203 ? -6.327 2.676 23.337 1.00 90.00 203 THR A O 1
ATOM 1461 N N . PRO A 1 204 ? -5.399 4.649 22.857 1.00 93.12 204 PRO A N 1
ATOM 1462 C CA . PRO A 1 204 ? -5.354 5.061 24.255 1.00 93.12 204 PRO A CA 1
ATOM 1463 C C . PRO A 1 204 ? -6.756 5.095 24.876 1.00 93.12 204 PRO A C 1
ATOM 1465 O O . PRO A 1 204 ? -7.697 5.567 24.247 1.00 93.12 204 PRO A O 1
ATOM 1468 N N . VAL A 1 205 ? -6.884 4.708 26.150 1.00 93.12 205 VAL A N 1
ATOM 1469 C CA . VAL A 1 205 ? -8.179 4.640 26.866 1.00 93.12 205 VAL A CA 1
ATOM 1470 C C . VAL A 1 205 ? -9.013 5.924 26.740 1.00 93.12 205 VAL A C 1
ATOM 1472 O O . VAL A 1 205 ? -10.226 5.860 26.585 1.00 93.12 205 VAL A O 1
ATOM 1475 N N . GLY A 1 206 ? -8.376 7.100 26.768 1.00 92.62 206 GLY A N 1
ATOM 1476 C CA . GLY A 1 206 ? -9.064 8.394 26.641 1.00 92.62 206 GLY A CA 1
ATOM 1477 C C . GLY A 1 206 ? -9.572 8.733 25.233 1.00 92.62 206 GLY A C 1
ATOM 1478 O O . GLY A 1 206 ? -10.253 9.741 25.069 1.00 92.62 206 GLY A O 1
ATOM 1479 N N . SER A 1 207 ? -9.221 7.928 24.232 1.00 94.88 207 SER A N 1
ATOM 1480 C CA . SER A 1 207 ? -9.659 8.049 22.839 1.00 94.88 207 SER A CA 1
ATOM 1481 C C . SER A 1 207 ? -10.704 6.999 22.456 1.00 94.88 207 SER A C 1
ATOM 1483 O O . SER A 1 207 ? -11.243 7.079 21.356 1.00 94.88 207 SER A O 1
ATOM 1485 N N . LEU A 1 208 ? -11.011 6.052 23.350 1.00 97.00 208 LEU A N 1
ATOM 1486 C CA . LEU A 1 208 ? -12.115 5.117 23.164 1.00 97.00 208 LEU A CA 1
ATOM 1487 C C . LEU A 1 208 ? -13.453 5.849 23.283 1.00 97.00 208 LEU A C 1
ATOM 1489 O O . LEU A 1 208 ? -13.646 6.715 24.141 1.00 97.00 208 LEU A O 1
ATOM 1493 N N . THR A 1 209 ? -14.392 5.453 22.436 1.00 97.88 209 THR A N 1
ATOM 1494 C CA . THR A 1 209 ? -15.803 5.824 22.557 1.00 97.88 209 THR A CA 1
ATOM 1495 C C . THR A 1 209 ? -16.606 4.612 23.014 1.00 97.88 209 THR A C 1
ATOM 1497 O O . THR A 1 209 ? -16.113 3.488 22.963 1.00 97.88 209 THR A O 1
ATOM 1500 N N . PHE A 1 210 ? -17.818 4.826 23.527 1.00 98.50 210 PHE A N 1
ATOM 1501 C CA . PHE A 1 210 ? -18.638 3.746 24.072 1.00 98.50 210 PHE A CA 1
ATOM 1502 C C . PHE A 1 210 ? -20.058 3.826 23.547 1.00 98.50 210 PHE A C 1
ATOM 1504 O O . PHE A 1 210 ? -20.618 4.911 23.368 1.00 98.50 210 PHE A O 1
ATOM 1511 N N . GLU A 1 211 ? -20.649 2.655 23.371 1.00 98.62 211 GLU A N 1
ATOM 1512 C CA . GLU A 1 211 ? -22.053 2.501 23.049 1.00 98.62 211 GLU A CA 1
ATOM 1513 C C . GLU A 1 211 ? -22.724 1.625 24.105 1.00 98.62 211 GLU A C 1
ATOM 1515 O O . GLU A 1 211 ? -22.194 0.584 24.502 1.00 98.62 211 GLU A O 1
ATOM 1520 N N . CYS A 1 212 ? -23.905 2.041 24.548 1.00 98.50 212 CYS A N 1
ATOM 1521 C CA . CYS A 1 212 ? -24.684 1.371 25.577 1.00 98.50 212 CYS A CA 1
ATOM 1522 C C . CYS A 1 212 ? -25.998 0.846 24.995 1.00 98.50 212 CYS A C 1
ATOM 1524 O O . CYS A 1 212 ? -26.602 1.479 24.131 1.00 98.50 212 CYS A O 1
ATOM 1526 N N . SER A 1 213 ? -26.457 -0.288 25.513 1.00 98.50 213 SER A N 1
ATOM 1527 C CA . SER A 1 213 ? -27.749 -0.909 25.215 1.00 98.50 213 SER A CA 1
ATOM 1528 C C . SER A 1 213 ? -28.435 -1.235 26.542 1.00 98.50 213 SER A C 1
ATOM 1530 O O . SER A 1 213 ? -27.810 -1.808 27.438 1.00 98.50 213 SER A O 1
ATOM 1532 N N . LEU A 1 214 ? -29.707 -0.859 26.674 1.00 98.12 214 LEU A N 1
ATOM 1533 C CA . LEU A 1 214 ? -30.560 -1.231 27.801 1.00 98.12 214 LEU A CA 1
ATOM 1534 C C . LEU A 1 214 ? -31.727 -2.067 27.269 1.00 98.12 214 LEU A C 1
ATOM 1536 O O . LEU A 1 214 ? -32.344 -1.689 26.283 1.00 98.12 214 LEU A O 1
ATOM 1540 N N . ASP A 1 215 ? -32.012 -3.200 27.903 1.00 97.00 215 ASP A N 1
ATOM 1541 C CA . ASP A 1 215 ? -33.157 -4.073 27.603 1.00 97.00 215 ASP A CA 1
ATOM 1542 C C . ASP A 1 215 ? -33.283 -4.470 26.126 1.00 97.00 215 ASP A C 1
ATOM 1544 O O . ASP A 1 215 ? -34.371 -4.509 25.556 1.00 97.00 215 ASP A O 1
ATOM 1548 N N . ASP A 1 216 ? -32.144 -4.785 25.508 1.00 95.38 216 ASP A N 1
ATOM 1549 C CA . ASP A 1 216 ? -32.051 -5.155 24.093 1.00 95.38 216 ASP A CA 1
ATOM 1550 C C . ASP A 1 216 ? -32.393 -4.049 23.083 1.00 95.38 216 ASP A C 1
ATOM 1552 O O . ASP A 1 216 ? -32.553 -4.330 21.893 1.00 95.38 216 ASP A O 1
ATOM 1556 N N . GLU A 1 217 ? -32.398 -2.785 23.510 1.00 97.00 217 GLU A N 1
ATOM 1557 C CA . GLU A 1 217 ? -32.397 -1.651 22.585 1.00 97.00 217 GLU A CA 1
ATOM 1558 C C . GLU A 1 217 ? -31.098 -1.566 21.765 1.00 97.00 217 GLU A C 1
ATOM 1560 O O . GLU A 1 217 ? -30.059 -2.137 22.120 1.00 97.00 217 GLU A O 1
ATOM 1565 N N . GLU A 1 218 ? -31.163 -0.840 20.645 1.00 97.75 218 GLU A N 1
ATOM 1566 C CA . GLU A 1 218 ? -30.013 -0.584 19.778 1.00 97.75 218 GLU A CA 1
ATOM 1567 C C . GLU A 1 218 ? -28.892 0.131 20.546 1.00 97.75 218 GLU A C 1
ATOM 1569 O O . GLU A 1 218 ? -29.141 0.993 21.389 1.00 97.75 218 GLU A O 1
ATOM 1574 N N . PHE A 1 219 ? -27.646 -0.240 20.249 1.00 98.25 219 PHE A N 1
ATOM 1575 C CA . PHE A 1 219 ? -26.478 0.411 20.828 1.00 98.25 219 PHE A CA 1
ATOM 1576 C C . PHE A 1 219 ? -26.450 1.889 20.432 1.00 98.25 219 PHE A C 1
ATOM 1578 O O . PHE A 1 219 ? -26.416 2.224 19.250 1.00 98.25 219 PHE A O 1
ATOM 1585 N N . ALA A 1 220 ? -26.447 2.765 21.433 1.00 98.25 220 ALA A N 1
ATOM 1586 C CA . ALA A 1 220 ? -26.383 4.208 21.249 1.00 98.25 220 ALA A CA 1
ATOM 1587 C C . ALA A 1 220 ? -25.161 4.790 21.975 1.00 98.25 220 ALA A C 1
ATOM 1589 O O . ALA A 1 220 ? -24.789 4.276 23.035 1.00 98.25 220 ALA A O 1
ATOM 1590 N N . PRO A 1 221 ? -24.547 5.874 21.461 1.00 98.12 221 PRO A N 1
ATOM 1591 C CA . PRO A 1 221 ? -23.407 6.508 22.114 1.00 98.12 221 PRO A CA 1
ATOM 1592 C C . PRO A 1 221 ? -23.707 6.893 23.567 1.00 98.12 221 PRO A C 1
ATOM 1594 O O . PRO A 1 221 ? -24.735 7.505 23.861 1.00 98.12 221 PRO A O 1
ATOM 1597 N N . CYS A 1 222 ? -22.789 6.572 24.474 1.00 97.94 222 CYS A N 1
ATOM 1598 C CA . CYS A 1 222 ? -22.896 6.888 25.896 1.00 97.94 222 CYS A CA 1
ATOM 1599 C C . CYS A 1 222 ? -21.530 7.256 26.492 1.00 97.94 222 CYS A C 1
ATOM 1601 O O . CYS A 1 222 ? -20.478 7.001 25.911 1.00 97.94 222 CYS A O 1
ATOM 1603 N N . THR A 1 223 ? -21.539 7.869 27.676 1.00 97.69 223 THR A N 1
ATOM 1604 C CA . THR A 1 223 ? -20.324 8.261 28.405 1.00 97.69 223 THR A CA 1
ATOM 1605 C C . THR A 1 223 ? -20.369 7.723 29.824 1.00 97.69 223 THR A C 1
ATOM 1607 O O . THR A 1 223 ? -21.421 7.771 30.452 1.00 97.69 223 THR A O 1
ATOM 1610 N N . SER A 1 224 ? -19.234 7.250 30.338 1.00 97.44 224 SER A N 1
ATOM 1611 C CA . SER A 1 224 ? -19.093 6.816 31.731 1.00 97.44 224 SER A CA 1
ATOM 1612 C C . SER A 1 224 ? -18.893 8.026 32.662 1.00 97.44 224 SER A C 1
ATOM 1614 O O . SER A 1 224 ? -18.048 8.873 32.353 1.00 97.44 224 SER A O 1
ATOM 1616 N N . PRO A 1 225 ? -19.607 8.126 33.801 1.00 98.06 225 PRO A N 1
ATOM 1617 C CA . PRO A 1 225 ? -20.742 7.295 34.215 1.00 98.06 225 PRO A CA 1
ATOM 1618 C C . PRO A 1 225 ? -22.021 7.592 33.415 1.00 98.06 225 PRO A C 1
ATOM 1620 O O . PRO A 1 225 ? -22.300 8.748 33.093 1.00 98.06 225 PRO A O 1
ATOM 1623 N N . VAL A 1 226 ? -22.841 6.562 33.185 1.00 98.12 226 VAL A N 1
ATOM 1624 C CA . VAL A 1 226 ? -24.183 6.686 32.588 1.00 98.12 226 VAL A CA 1
ATOM 1625 C C . VAL A 1 226 ? -25.259 6.366 33.627 1.00 98.12 226 VAL A C 1
ATOM 1627 O O . VAL A 1 226 ? -25.118 5.411 34.392 1.00 98.12 226 VAL A O 1
ATOM 1630 N N . THR A 1 227 ? -26.346 7.140 33.650 1.00 98.00 227 THR A N 1
ATOM 1631 C CA . THR A 1 227 ? -27.485 6.926 34.556 1.00 98.00 227 THR A CA 1
ATOM 1632 C C . THR A 1 227 ? -28.781 6.770 33.771 1.00 98.00 227 THR A C 1
ATOM 1634 O O . THR A 1 227 ? -29.137 7.639 32.976 1.00 98.00 227 THR A O 1
ATOM 1637 N N . TYR A 1 228 ? -29.511 5.694 34.054 1.00 97.06 228 TYR A N 1
ATOM 1638 C CA . TYR A 1 228 ? -30.870 5.453 33.578 1.00 97.06 228 TYR A CA 1
ATOM 1639 C C . TYR A 1 228 ? -31.863 5.722 34.706 1.00 97.06 228 TYR A C 1
ATOM 1641 O O . TYR A 1 228 ? -31.622 5.332 35.848 1.00 97.06 228 TYR A O 1
ATOM 1649 N N . THR A 1 229 ? -32.975 6.384 34.395 1.00 97.50 229 THR A N 1
ATOM 1650 C CA . THR A 1 229 ? -34.018 6.758 35.361 1.00 97.50 229 THR A CA 1
ATOM 1651 C C . THR A 1 229 ? -35.391 6.316 34.869 1.00 97.50 229 THR A C 1
ATOM 1653 O O . THR A 1 229 ? -35.587 6.060 33.682 1.00 97.50 229 THR A O 1
ATOM 1656 N N . GLY A 1 230 ? -36.359 6.218 35.783 1.00 96.50 230 GLY A N 1
ATOM 1657 C CA . GLY A 1 230 ? -37.727 5.825 35.438 1.00 96.50 230 GLY A CA 1
ATOM 1658 C C . GLY A 1 230 ? -37.864 4.356 35.033 1.00 96.50 230 GLY A C 1
ATOM 1659 O O . GLY A 1 230 ? -38.814 4.006 34.333 1.00 96.50 230 GLY A O 1
ATOM 1660 N N . LEU A 1 231 ? -36.936 3.501 35.470 1.00 96.31 231 LEU A N 1
ATOM 1661 C CA . LEU A 1 231 ? -36.989 2.065 35.218 1.00 96.31 231 LEU A CA 1
ATOM 1662 C C . LEU A 1 231 ? -38.184 1.445 35.947 1.00 96.31 231 LEU A C 1
ATOM 1664 O O . LEU A 1 231 ? -38.429 1.718 37.124 1.00 96.31 231 LEU A O 1
ATOM 1668 N N . SER A 1 232 ? -38.945 0.607 35.248 1.00 96.25 232 SER A N 1
ATOM 1669 C CA . SER A 1 232 ? -40.012 -0.179 35.869 1.00 96.25 232 SER A CA 1
ATOM 1670 C C . SER A 1 232 ? -39.438 -1.226 36.824 1.00 96.25 232 SER A C 1
ATOM 1672 O O . SER A 1 232 ? -38.321 -1.688 36.645 1.00 96.25 232 SER A O 1
ATOM 1674 N N . LEU A 1 233 ? -40.216 -1.687 37.806 1.00 94.38 233 LEU A N 1
ATOM 1675 C CA . LEU A 1 233 ? -39.801 -2.862 38.576 1.00 94.38 233 LEU A CA 1
ATOM 1676 C C . LEU A 1 233 ? -39.774 -4.095 37.663 1.00 94.38 233 LEU A C 1
ATOM 1678 O O . LEU A 1 233 ? -40.792 -4.457 37.072 1.00 94.38 233 LEU A O 1
ATOM 1682 N N . GLY A 1 234 ? -38.620 -4.747 37.572 1.00 94.69 234 GLY A N 1
ATOM 1683 C CA . GLY A 1 234 ? -38.406 -5.874 36.676 1.00 94.69 234 GLY A CA 1
ATOM 1684 C C . GLY A 1 234 ? -36.929 -6.224 36.540 1.00 94.69 234 GLY A C 1
ATOM 1685 O O . GLY A 1 234 ? -36.073 -5.652 37.215 1.00 94.69 234 GLY A O 1
ATOM 1686 N N . VAL A 1 235 ? -36.640 -7.200 35.682 1.00 95.62 235 VAL A N 1
ATOM 1687 C CA . VAL A 1 235 ? -35.265 -7.504 35.275 1.00 95.62 235 VAL A CA 1
ATOM 1688 C C . VAL A 1 235 ? -34.902 -6.569 34.134 1.00 95.62 235 VAL A C 1
ATOM 1690 O O . VAL A 1 235 ? -35.647 -6.495 33.161 1.00 95.62 235 VAL A O 1
ATOM 1693 N N . HIS A 1 236 ? -33.748 -5.924 34.261 1.00 96.62 236 HIS A N 1
ATOM 1694 C CA . HIS A 1 236 ? -33.158 -5.091 33.224 1.00 96.62 236 HIS A CA 1
ATOM 1695 C C . HIS A 1 236 ? -31.801 -5.652 32.800 1.00 96.62 236 HIS A C 1
ATOM 1697 O O . HIS A 1 236 ? -31.073 -6.210 33.630 1.00 96.62 236 HIS A O 1
ATOM 1703 N N . LEU A 1 237 ? -31.459 -5.498 31.521 1.00 96.81 237 LEU A N 1
ATOM 1704 C CA . LEU A 1 237 ? -30.170 -5.906 30.962 1.00 96.81 237 LEU A CA 1
ATOM 1705 C C . LEU A 1 237 ? -29.434 -4.682 30.429 1.00 96.81 237 LEU A C 1
ATOM 1707 O O . LEU A 1 237 ? -29.841 -4.098 29.433 1.00 96.81 237 LEU A O 1
ATOM 1711 N N . PHE A 1 238 ? -28.326 -4.327 31.068 1.00 98.00 238 PHE A N 1
ATOM 1712 C CA . PHE A 1 238 ? -27.400 -3.326 30.552 1.00 98.00 238 PHE A CA 1
ATOM 1713 C C . PHE A 1 238 ? -26.245 -4.024 29.838 1.00 98.00 238 PHE A C 1
ATOM 1715 O O . PHE A 1 238 ? -25.725 -5.013 30.356 1.00 98.00 238 PHE A O 1
ATOM 1722 N N . ARG A 1 239 ? -25.859 -3.501 28.675 1.00 98.44 239 ARG A N 1
ATOM 1723 C CA . ARG A 1 239 ? -24.635 -3.869 27.965 1.00 98.44 239 ARG A CA 1
ATOM 1724 C C . ARG A 1 239 ? -23.889 -2.625 27.534 1.00 98.44 239 ARG A C 1
ATOM 1726 O O . ARG A 1 239 ? -24.512 -1.654 27.102 1.00 98.44 239 ARG A O 1
ATOM 1733 N N . VAL A 1 240 ? -22.568 -2.686 27.561 1.00 98.62 240 VAL A N 1
ATOM 1734 C CA . VAL A 1 240 ? -21.711 -1.619 27.040 1.00 98.62 240 VAL A CA 1
ATOM 1735 C C . VAL A 1 240 ? -20.571 -2.199 26.219 1.00 98.62 240 VAL A C 1
ATOM 1737 O O . VAL A 1 240 ? -20.015 -3.238 26.564 1.00 98.62 240 VAL A O 1
ATOM 1740 N N . ARG A 1 241 ? -20.237 -1.528 25.119 1.00 98.50 241 ARG A N 1
ATOM 1741 C CA . ARG A 1 241 ? -19.118 -1.895 24.251 1.00 98.50 241 ARG A CA 1
ATOM 1742 C C . ARG A 1 241 ? -18.281 -0.673 23.899 1.00 98.50 241 ARG A C 1
ATOM 1744 O O . ARG A 1 241 ? -18.827 0.410 23.684 1.00 98.50 241 ARG A O 1
ATOM 1751 N N . ALA A 1 242 ? -16.972 -0.852 23.849 1.00 98.19 242 ALA A N 1
ATOM 1752 C CA . ALA A 1 242 ? -16.015 0.143 23.407 1.0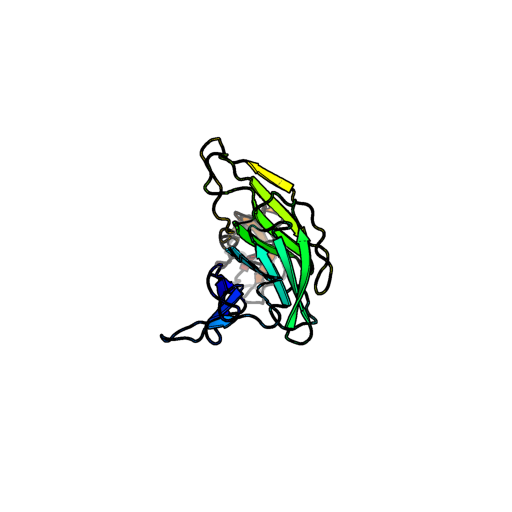0 98.19 242 ALA A CA 1
ATOM 1753 C C . ALA A 1 242 ? -15.883 0.121 21.877 1.00 98.19 242 ALA A C 1
ATOM 1755 O O . ALA A 1 242 ? -16.025 -0.925 21.237 1.00 98.19 242 ALA A O 1
ATOM 1756 N N . VAL A 1 243 ? -15.594 1.289 21.312 1.00 97.38 243 VAL A N 1
ATOM 1757 C CA . VAL A 1 243 ? -15.273 1.498 19.900 1.00 97.38 243 VAL A CA 1
ATOM 1758 C C . VAL A 1 243 ? -13.981 2.304 19.827 1.00 97.38 243 VAL A C 1
ATOM 1760 O O . VAL A 1 243 ? -13.850 3.347 20.482 1.00 97.38 243 VAL A O 1
ATOM 1763 N N . ASP A 1 244 ? -13.020 1.797 19.065 1.00 95.62 244 ASP A N 1
ATOM 1764 C CA . ASP A 1 244 ? -11.691 2.383 18.926 1.00 95.62 244 ASP A CA 1
ATOM 1765 C C . ASP A 1 244 ? -11.626 3.455 17.816 1.00 95.62 244 ASP A C 1
ATOM 1767 O O . ASP A 1 244 ? -12.632 3.785 17.179 1.00 95.62 244 ASP A O 1
ATOM 1771 N N . THR A 1 245 ? -10.448 4.043 17.578 1.00 92.75 245 THR A N 1
ATOM 1772 C CA . THR A 1 245 ? -10.296 5.076 16.535 1.00 92.75 245 THR A CA 1
ATOM 1773 C C . THR A 1 245 ? -10.320 4.531 15.107 1.00 92.75 245 THR A C 1
ATOM 1775 O O . THR A 1 245 ? -10.577 5.297 14.178 1.00 92.75 245 THR A O 1
ATOM 1778 N N . ASP A 1 246 ? -10.090 3.230 14.933 1.00 90.19 246 ASP A N 1
ATOM 1779 C CA . ASP A 1 246 ? -10.158 2.514 13.655 1.00 90.19 246 ASP A CA 1
ATOM 1780 C C . ASP A 1 246 ? -11.564 1.931 13.397 1.00 90.19 246 ASP A C 1
ATOM 1782 O O . ASP A 1 246 ? -11.789 1.247 12.399 1.00 90.19 246 ASP A O 1
ATOM 1786 N N . SER A 1 247 ? -12.539 2.256 14.258 1.00 92.56 247 SER A N 1
ATOM 1787 C CA . SER A 1 247 ? -13.916 1.743 14.243 1.00 92.56 247 SER A CA 1
ATOM 1788 C C . SER A 1 247 ? -14.043 0.235 14.499 1.00 92.56 247 SER A C 1
ATOM 1790 O O . SER A 1 247 ? -15.066 -0.363 14.154 1.00 92.56 247 SER A O 1
ATOM 1792 N N . ASN A 1 248 ? -13.047 -0.388 15.132 1.00 94.12 248 ASN A N 1
ATOM 1793 C CA . ASN A 1 248 ? -13.200 -1.725 15.688 1.00 94.12 248 ASN A CA 1
ATOM 1794 C C . ASN A 1 248 ? -14.067 -1.664 16.944 1.00 94.12 248 ASN A C 1
ATOM 1796 O O . ASN A 1 248 ? -13.987 -0.732 17.747 1.00 94.12 248 ASN A O 1
ATOM 1800 N N . ILE A 1 249 ? -14.906 -2.682 17.106 1.00 96.69 249 ILE A N 1
ATOM 1801 C CA . ILE A 1 249 ? -15.906 -2.764 18.168 1.00 96.69 249 ILE A CA 1
ATOM 1802 C C . ILE A 1 249 ? -15.558 -3.945 19.062 1.00 96.69 249 ILE A C 1
ATOM 1804 O O . ILE A 1 249 ? -15.211 -5.019 18.561 1.00 96.69 249 ILE A O 1
ATOM 1808 N N . ASP A 1 250 ? -15.719 -3.761 20.370 1.00 97.44 250 ASP A N 1
ATOM 1809 C CA . ASP A 1 250 ? -15.638 -4.853 21.332 1.00 97.44 250 ASP A CA 1
ATOM 1810 C C . ASP A 1 250 ? -16.644 -5.972 20.967 1.00 97.44 250 ASP A C 1
ATOM 1812 O O . ASP A 1 250 ? -17.866 -5.751 20.971 1.00 97.44 250 ASP A O 1
ATOM 1816 N N . PRO A 1 251 ? -16.157 -7.178 20.611 1.00 96.06 251 PRO A N 1
ATOM 1817 C CA . PRO A 1 251 ? -17.003 -8.288 20.189 1.00 96.06 251 PRO A CA 1
ATOM 1818 C C . PRO A 1 251 ? -17.742 -8.950 21.360 1.00 96.06 251 PRO A C 1
ATOM 1820 O O . PRO A 1 251 ? -18.656 -9.746 21.129 1.00 96.06 251 PRO A O 1
ATOM 1823 N N . THR A 1 252 ? -17.358 -8.646 22.600 1.00 96.19 252 THR A N 1
ATOM 1824 C CA . THR A 1 252 ? -17.904 -9.205 23.836 1.00 96.19 252 THR A CA 1
ATOM 1825 C C . THR A 1 252 ? -18.341 -8.092 24.792 1.00 96.19 252 THR A C 1
ATOM 1827 O O . THR A 1 252 ? -17.707 -7.904 25.824 1.00 96.19 252 THR A O 1
ATOM 1830 N N . PRO A 1 253 ? -19.459 -7.390 24.500 1.00 96.19 253 PRO A N 1
ATOM 1831 C CA . PRO A 1 253 ? -19.970 -6.330 25.367 1.00 96.19 253 PRO A CA 1
ATOM 1832 C C . PRO A 1 253 ? -20.114 -6.778 26.828 1.00 96.19 253 PRO A C 1
ATOM 1834 O O . PRO A 1 253 ? -20.609 -7.882 27.090 1.00 96.19 253 PRO A O 1
ATOM 1837 N N . ALA A 1 254 ? -19.723 -5.899 27.753 1.00 95.62 254 ALA A N 1
ATOM 1838 C CA . ALA A 1 254 ? -19.763 -6.122 29.200 1.00 95.62 254 ALA A CA 1
ATOM 1839 C C . ALA A 1 254 ? -21.157 -5.945 29.808 1.00 95.62 254 ALA A C 1
ATOM 1841 O O . ALA A 1 254 ? -21.945 -5.144 29.252 1.00 95.62 254 ALA A O 1
#

Nearest PDB structures (foldseek):
  3pdd-assembly1_A  TM=4.259E-01  e=1.550E-02  Acetivibrio thermocellus ATCC 27405
  2k54-assembly1_A  TM=6.070E-01  e=3.228E+00  Agrobacterium fabrum str. C58
  6ffy-assembly1_A-2  TM=2.348E-01  e=2.664E-01  Mus musculus
  4ydk-assembly1_H  TM=2.430E-01  e=7.171E+00  Homo sapiens

Foldseek 3Di:
DDAFPQWDKDAALDDAQQGHGIWTFAPGDDPDPDTDIGDQAADHCVQRVGFQDKEWDDQDPVDPGTFKMWGAAQAALGIWIWGQDPRHTDTAGGEDGRQKGWHAWDWDHDRQKIKMWTWINDDPDQPFKIFTWIWIAPQGHPGHGDTYTDTPDMDDGPDGDRYDDDDDDPPFDAKAKDWPDWDDQDDPAQKIWTFMWIDGPPADRVQKWKWKDKQPDDTDTDDPGDMDGRHDPDDMDIWMWIAGPVRHIHPDTD

Mean predicted aligned error: 9.83 Å

Sequence (254 aa):
MAIFDGQLYVSSDRGTNAFKGVNAVGIGLPTTPDQPIFRLPGLTDANSPDSFSFFLADVSDFVPGIDTLYVANDSPGALTKFSLINGTWIALGTVGLPADSYRGLTGVVNDTSVTLYATRKGGSGAGGGGELVMITDNSGHGGIFTGEPTVIATAAPNTAFRGVALAPTPPSPNPETVITGRPTPLTDSTEATFEFTGSDDATPVGSLTFECSLDDEEFAPCTSPVTYTGLSLGVHLFRVRAVDTDSNIDPTPA

Radius of gyration: 27.56 Å; Cα contacts (8 Å, |Δi|>4): 637; chains: 1; bounding box: 73×38×72 Å